Protein AF-A0A1G3ZAH0-F1 (afdb_monomer)

Foldseek 3Di:
DDDDPDPPPPPPVPDDDCQAQVLQQQLQVLLLAQDRDLVSNVVSVVSPHDQQWKWKWFPDPPPDTRTDTDDPVCPVPCVPPDPVPPGIAMDGSLLSNLVRHVPVVSNVVSVVVVHDLVVSQCRDPPNGSLLVCLVVVVVVSNVSSLVVPNQDDLVSLVSNVVSQCVQDPPPPPDDDCPGPVVVVCVSNCVPDPPVVNVVSVVVVVVVVVVVD

Mean predicted aligned error: 12.45 Å

Radius of gyration: 23.83 Å; Cα contacts (8 Å, |Δi|>4): 227; chains: 1; bounding box: 94×45×56 Å

Structure (mmCIF, N/CA/C/O backbone):
data_AF-A0A1G3ZAH0-F1
#
_entry.id   AF-A0A1G3ZAH0-F1
#
loop_
_atom_site.group_PDB
_atom_site.id
_atom_site.type_symbol
_atom_site.label_atom_id
_atom_site.label_alt_id
_atom_site.label_comp_id
_atom_site.label_asym_id
_atom_site.label_entity_id
_atom_site.label_seq_id
_atom_site.pdbx_PDB_ins_code
_atom_site.Cartn_x
_atom_site.Cartn_y
_atom_site.Cartn_z
_atom_site.occupancy
_atom_site.B_iso_or_equiv
_atom_site.auth_seq_id
_atom_site.auth_comp_id
_atom_site.auth_asym_id
_atom_site.auth_atom_id
_atom_site.pdbx_PDB_model_num
ATOM 1 N N . MET A 1 1 ? -65.699 1.452 29.740 1.00 37.72 1 MET A N 1
ATOM 2 C CA . MET A 1 1 ? -65.142 1.192 28.394 1.00 37.72 1 MET A CA 1
ATOM 3 C C . MET A 1 1 ? -63.753 1.797 28.320 1.00 37.72 1 MET A C 1
ATOM 5 O O . MET A 1 1 ? -63.561 2.920 28.763 1.00 37.72 1 MET A O 1
ATOM 9 N N . LYS A 1 2 ? -62.794 0.990 27.868 1.00 36.88 2 LYS A N 1
ATOM 10 C CA . LYS A 1 2 ? -61.350 1.237 27.863 1.00 36.88 2 LYS A CA 1
ATOM 11 C C . LYS A 1 2 ? -60.978 2.310 26.833 1.00 36.88 2 LYS A C 1
ATOM 13 O O . LYS A 1 2 ? -61.331 2.154 25.671 1.00 36.88 2 LYS A O 1
ATOM 18 N N . LYS A 1 3 ? -60.182 3.304 27.227 1.00 32.38 3 LYS A N 1
ATOM 19 C CA . LYS A 1 3 ? -59.173 3.924 26.355 1.00 32.38 3 LYS A CA 1
ATOM 20 C C . LYS A 1 3 ? -57.902 4.107 27.177 1.00 32.38 3 LYS A C 1
ATOM 22 O O . LYS A 1 3 ? -57.690 5.124 27.821 1.00 32.38 3 LYS A O 1
ATOM 27 N N . LEU A 1 4 ? -57.124 3.031 27.210 1.00 30.47 4 LEU A N 1
ATOM 28 C CA . LEU A 1 4 ? -55.746 3.014 27.670 1.00 30.47 4 LEU A CA 1
ATOM 29 C C . LEU A 1 4 ? -54.932 3.706 26.567 1.00 30.47 4 LEU A C 1
ATOM 31 O O . LEU A 1 4 ? -54.778 3.147 25.483 1.00 30.47 4 LEU A O 1
ATOM 35 N N . ILE A 1 5 ? -54.499 4.944 26.796 1.00 43.06 5 ILE A N 1
ATOM 36 C CA . ILE A 1 5 ? -53.505 5.594 25.939 1.00 43.06 5 ILE A CA 1
ATOM 37 C C . ILE A 1 5 ? -52.167 4.970 26.332 1.00 43.06 5 ILE A C 1
ATOM 39 O O . ILE A 1 5 ? -51.604 5.292 27.375 1.00 43.06 5 ILE A O 1
ATOM 43 N N . LEU A 1 6 ? -51.711 4.001 25.536 1.00 34.66 6 LEU A N 1
ATOM 44 C CA . LEU A 1 6 ? -50.349 3.489 25.612 1.00 34.66 6 LEU A CA 1
ATOM 45 C C . LEU A 1 6 ? -49.408 4.616 25.170 1.00 34.66 6 LEU A C 1
ATOM 47 O O . LEU A 1 6 ? -49.311 4.928 23.985 1.00 34.66 6 LEU A O 1
ATOM 51 N N . LEU A 1 7 ? -48.713 5.215 26.134 1.00 34.34 7 LEU A N 1
ATOM 52 C CA . LEU A 1 7 ? -47.441 5.889 25.904 1.00 34.34 7 LEU A CA 1
ATOM 53 C C . LEU A 1 7 ? -46.436 4.808 25.488 1.00 34.34 7 LEU A C 1
ATOM 55 O O . LEU A 1 7 ? -45.756 4.209 26.318 1.00 34.34 7 LEU A O 1
ATOM 59 N N . LEU A 1 8 ? -46.377 4.524 24.187 1.00 34.56 8 LEU A N 1
ATOM 60 C CA . LEU A 1 8 ? -45.174 3.978 23.579 1.00 34.56 8 LEU A CA 1
ATOM 61 C C . LEU A 1 8 ? -44.118 5.074 23.691 1.00 34.56 8 LEU A C 1
ATOM 63 O O . LEU A 1 8 ? -44.000 5.940 22.827 1.00 34.56 8 LEU A O 1
ATOM 67 N N . VAL A 1 9 ? -43.370 5.049 24.793 1.00 41.44 9 VAL A N 1
ATOM 68 C CA . VAL A 1 9 ? -42.032 5.625 24.833 1.00 41.44 9 VAL A CA 1
ATOM 69 C C . VAL A 1 9 ? -41.223 4.765 23.872 1.00 41.44 9 VAL A C 1
ATOM 71 O O . VAL A 1 9 ? -40.622 3.762 24.247 1.00 41.44 9 VAL A O 1
ATOM 74 N N . GLY A 1 10 ? -41.315 5.096 22.585 1.00 34.31 10 GLY A N 1
ATOM 75 C CA . GLY A 1 10 ? -40.309 4.686 21.635 1.00 34.31 10 GLY A CA 1
ATOM 76 C C . GLY A 1 10 ? -39.006 5.216 22.199 1.00 34.31 10 GLY A C 1
ATOM 77 O O . GLY A 1 10 ? -38.806 6.429 22.248 1.00 34.31 10 GLY A O 1
ATOM 78 N N . PHE A 1 11 ? -38.161 4.307 22.678 1.00 37.06 11 PHE A N 1
ATOM 79 C CA . PHE A 1 11 ? -36.726 4.520 22.745 1.00 37.06 11 PHE A CA 1
ATOM 80 C C . PHE A 1 11 ? -36.297 4.800 21.302 1.00 37.06 11 PHE A C 1
ATOM 82 O O . PHE A 1 11 ? -35.899 3.916 20.551 1.00 37.06 11 PHE A O 1
ATOM 89 N N . CYS A 1 12 ? -36.515 6.041 20.876 1.00 35.41 12 CYS A N 1
ATOM 90 C CA . CYS A 1 12 ? -35.886 6.619 19.720 1.00 35.41 12 CYS A CA 1
ATOM 91 C C . CYS A 1 12 ? -34.428 6.681 20.147 1.00 35.41 12 CYS A C 1
ATOM 93 O O . CYS A 1 12 ? -34.045 7.562 20.911 1.00 35.41 12 CYS A O 1
ATOM 95 N N . SER A 1 13 ? -33.671 5.648 19.785 1.00 41.66 13 SER A N 1
ATOM 96 C CA . SER A 1 13 ? -32.227 5.597 19.911 1.00 41.66 13 SER A CA 1
ATOM 97 C C . SER A 1 13 ? -31.677 6.842 19.229 1.00 41.66 13 SER A C 1
ATOM 99 O O . SER A 1 13 ? -31.517 6.893 18.011 1.00 41.66 13 SER A O 1
ATOM 101 N N . THR A 1 14 ? -31.456 7.885 20.020 1.00 42.03 14 THR A N 1
ATOM 102 C CA . THR A 1 14 ? -30.729 9.091 19.649 1.00 42.03 14 THR A CA 1
ATOM 103 C C . THR A 1 14 ? -29.255 8.728 19.525 1.00 42.03 14 THR A C 1
ATOM 105 O O . THR A 1 14 ? -28.443 9.135 20.339 1.00 42.03 14 THR A O 1
ATOM 108 N N . PHE A 1 15 ? -28.925 7.892 18.551 1.00 57.47 15 PHE A N 1
ATOM 109 C CA . PHE A 1 15 ? -27.566 7.601 18.117 1.00 57.47 15 PHE A CA 1
ATOM 110 C C . PHE A 1 15 ? -27.671 7.230 16.641 1.00 57.47 15 PHE A C 1
ATOM 112 O O . PHE A 1 15 ? -28.096 6.115 16.346 1.00 57.47 15 PHE A O 1
ATOM 119 N N . PRO A 1 16 ? -27.468 8.193 15.718 1.00 45.91 16 PRO A N 1
ATOM 120 C CA . PRO A 1 16 ? -26.614 7.862 14.573 1.00 45.91 16 PRO A CA 1
ATOM 121 C C . PRO A 1 16 ? -25.965 9.092 13.898 1.00 45.91 16 PRO A C 1
ATOM 123 O O . PRO A 1 16 ? -26.103 9.259 12.692 1.00 45.91 16 PRO A O 1
ATOM 126 N N . LEU A 1 17 ? -25.296 9.990 14.632 1.00 42.31 17 LEU A N 1
ATOM 127 C CA . LEU A 1 17 ? -24.478 11.026 13.962 1.00 42.31 17 LEU A CA 1
ATOM 128 C C . LEU A 1 17 ? -23.053 11.182 14.503 1.00 42.31 17 LEU A C 1
ATOM 130 O O . LEU A 1 17 ? -22.217 11.739 13.810 1.00 42.31 17 LEU A O 1
ATOM 134 N N . TRP A 1 18 ? -22.776 10.683 15.710 1.00 48.75 18 TRP A N 1
ATOM 135 C CA . TRP A 1 18 ? -21.432 10.692 16.309 1.00 48.75 18 TRP A CA 1
ATOM 136 C C . TRP A 1 18 ? -20.745 9.318 16.273 1.00 48.75 18 TRP A C 1
ATOM 138 O O . TRP A 1 18 ? -19.545 9.232 16.508 1.00 48.75 18 TRP A O 1
ATOM 148 N N . ALA A 1 19 ? -21.495 8.254 15.966 1.00 51.28 19 ALA A N 1
ATOM 149 C CA . ALA A 1 19 ? -20.954 6.905 15.822 1.00 51.28 19 ALA A CA 1
ATOM 150 C C . ALA A 1 19 ? -20.059 6.860 14.575 1.00 51.28 19 ALA A C 1
ATOM 152 O O . ALA A 1 19 ? -20.544 7.127 13.474 1.00 51.28 19 ALA A O 1
ATOM 153 N N . GLY A 1 20 ? -18.770 6.583 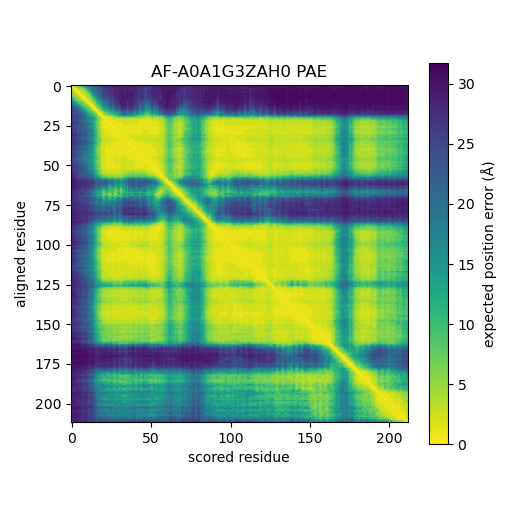14.757 1.00 69.94 20 GLY A N 1
ATOM 154 C CA . GLY A 1 20 ? -17.771 6.513 13.696 1.00 69.94 20 GLY A CA 1
ATOM 155 C C . GLY A 1 20 ? -16.627 7.515 13.843 1.00 69.94 20 GLY A C 1
ATOM 156 O O . GLY A 1 20 ? -15.546 7.244 13.340 1.00 69.94 20 GLY A O 1
ATOM 157 N N . ILE A 1 21 ? -16.799 8.659 14.522 1.00 81.06 21 ILE A N 1
ATOM 158 C CA . ILE A 1 21 ? -15.705 9.648 14.645 1.00 81.06 21 ILE A CA 1
ATOM 159 C C . ILE A 1 21 ? -14.626 9.140 15.604 1.00 81.06 21 ILE A C 1
ATOM 161 O O . ILE A 1 21 ? -13.444 9.157 15.258 1.00 81.06 21 ILE A O 1
ATOM 165 N N . GLU A 1 22 ? -15.034 8.655 16.779 1.00 86.25 22 GLU A N 1
ATOM 166 C CA . GLU A 1 22 ? -14.115 8.069 17.760 1.00 86.25 22 GLU A CA 1
ATOM 167 C C . GLU A 1 22 ? -13.430 6.824 17.179 1.00 86.25 22 GLU A C 1
ATOM 169 O O . GLU A 1 22 ? -12.220 6.649 17.325 1.00 86.25 22 GLU A O 1
ATOM 174 N N . GLU A 1 23 ? -14.177 5.995 16.444 1.00 91.94 23 GLU A N 1
ATOM 175 C CA . GLU A 1 23 ? -13.639 4.819 15.766 1.00 91.94 23 GLU A CA 1
ATOM 176 C C . GLU A 1 23 ? -12.662 5.181 14.633 1.00 91.94 23 GLU A C 1
ATOM 178 O O . GLU A 1 23 ? -11.640 4.513 14.482 1.00 91.94 23 GLU A O 1
ATOM 183 N N . ASN A 1 24 ? -12.920 6.249 13.871 1.00 91.88 24 ASN A N 1
ATOM 184 C CA . ASN A 1 24 ? -12.010 6.752 12.835 1.00 91.88 24 ASN A CA 1
ATOM 185 C C . ASN A 1 24 ? -10.698 7.259 13.431 1.00 91.88 24 ASN A C 1
ATOM 187 O O . ASN A 1 24 ? -9.624 6.960 12.909 1.00 91.88 24 ASN A O 1
ATOM 191 N N . GLU A 1 25 ? -10.773 8.021 14.524 1.00 89.81 25 GLU A N 1
ATOM 192 C CA . GLU A 1 25 ? -9.576 8.493 15.214 1.00 89.81 25 GLU A CA 1
ATOM 193 C C . GLU A 1 25 ? -8.773 7.309 15.750 1.00 89.81 25 GLU A C 1
ATOM 195 O O . GLU A 1 25 ? -7.576 7.211 15.484 1.00 89.81 25 GLU A O 1
ATOM 200 N N . ALA A 1 26 ? -9.432 6.361 16.420 1.00 92.88 26 ALA A N 1
ATOM 201 C CA . ALA A 1 26 ? -8.788 5.151 16.913 1.00 92.88 26 ALA A CA 1
ATOM 202 C C . ALA A 1 26 ? -8.149 4.329 15.781 1.00 92.88 26 ALA A C 1
ATOM 204 O O . ALA A 1 26 ? -7.035 3.833 15.951 1.00 92.88 26 ALA A O 1
ATOM 205 N N . LEU A 1 27 ? -8.802 4.233 14.617 1.00 95.38 27 LEU A N 1
ATOM 206 C CA . LEU A 1 27 ? -8.264 3.533 13.451 1.00 95.38 27 LEU A CA 1
ATOM 207 C C . LEU A 1 27 ? -6.992 4.213 12.935 1.00 95.38 27 LEU A C 1
ATOM 209 O O . LEU A 1 27 ? -5.985 3.541 12.719 1.00 95.38 27 LEU A O 1
ATOM 213 N N . LEU A 1 28 ? -7.001 5.541 12.779 1.00 93.88 28 LEU A N 1
ATOM 214 C CA . LEU A 1 28 ? -5.809 6.291 12.371 1.00 93.88 28 LEU A CA 1
ATOM 215 C C . LEU A 1 28 ? -4.667 6.143 13.386 1.00 93.88 28 LEU A C 1
ATOM 217 O O . LEU A 1 28 ? -3.519 5.974 12.983 1.00 93.88 28 LEU A O 1
ATOM 221 N N . GLN A 1 29 ? -4.963 6.187 14.688 1.00 91.50 29 GLN A N 1
ATOM 222 C CA . GLN A 1 29 ? -3.957 6.018 15.742 1.00 91.50 29 GLN A CA 1
ATOM 223 C C . GLN A 1 29 ?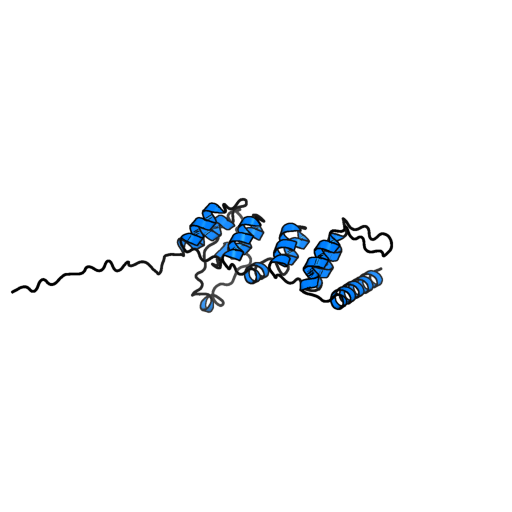 -3.366 4.604 15.755 1.00 91.50 29 GLN A C 1
ATOM 225 O O . GLN A 1 29 ? -2.164 4.450 15.960 1.00 91.50 29 GLN A O 1
ATOM 230 N N . GLU A 1 30 ? -4.184 3.573 15.531 1.00 95.12 30 GLU A N 1
ATOM 231 C CA . GLU A 1 30 ? -3.705 2.193 15.435 1.00 95.12 30 GLU A CA 1
ATOM 232 C C . GLU A 1 30 ? -2.797 2.013 14.214 1.00 95.12 30 GLU A C 1
ATOM 234 O O . GLU A 1 30 ? -1.692 1.494 14.355 1.00 95.12 30 GLU A O 1
ATOM 239 N N . CYS A 1 31 ? -3.204 2.521 13.045 1.00 95.00 31 CYS A N 1
ATOM 240 C CA . CYS A 1 31 ? -2.422 2.448 11.806 1.00 95.00 31 CYS A CA 1
ATOM 241 C C . CYS A 1 31 ? -1.116 3.262 11.830 1.00 95.00 31 CYS A C 1
ATOM 243 O O . CYS A 1 31 ? -0.238 3.008 11.012 1.00 95.00 31 CYS A O 1
ATOM 245 N N . LEU A 1 32 ? -0.974 4.233 12.740 1.00 91.56 32 LEU A N 1
ATOM 246 C CA . LEU A 1 32 ? 0.251 5.025 12.923 1.00 91.56 32 LEU A CA 1
ATOM 247 C C . LEU A 1 32 ? 1.352 4.261 13.683 1.00 91.56 32 LEU A C 1
ATOM 249 O O . LEU A 1 32 ? 2.501 4.700 13.746 1.00 91.56 32 LEU A O 1
ATOM 253 N N . LYS A 1 33 ? 1.014 3.144 14.330 1.00 91.31 33 LYS A N 1
ATOM 254 C CA . LYS A 1 33 ? 1.988 2.359 15.094 1.00 91.31 33 LYS A CA 1
ATOM 255 C C . LYS A 1 33 ? 2.956 1.645 14.152 1.00 91.31 33 LYS A C 1
ATOM 257 O O . LYS A 1 33 ? 2.585 1.242 13.059 1.00 91.31 33 LYS A O 1
ATOM 262 N N . GLN A 1 34 ? 4.181 1.408 14.626 1.00 91.19 34 GLN A N 1
ATOM 263 C CA . GLN A 1 34 ? 5.150 0.556 13.918 1.00 91.19 34 GLN A CA 1
ATOM 264 C C . GLN A 1 34 ? 4.683 -0.905 13.828 1.00 91.19 34 GLN A C 1
ATOM 266 O O . GLN A 1 34 ? 5.014 -1.605 12.880 1.00 91.19 34 GLN A O 1
ATOM 271 N N . GLU A 1 35 ? 3.891 -1.353 14.804 1.00 93.38 35 GLU A N 1
ATOM 272 C CA . GLU A 1 35 ? 3.294 -2.689 14.855 1.00 93.38 35 GLU A CA 1
ATOM 273 C C . GLU A 1 35 ? 1.779 -2.550 15.094 1.00 93.38 35 GLU A C 1
ATOM 275 O O . GLU A 1 35 ? 1.322 -2.640 16.238 1.00 93.38 35 GLU A O 1
ATOM 280 N N . PRO A 1 36 ? 0.987 -2.244 14.050 1.00 95.81 36 PRO A N 1
ATOM 281 C CA . PRO A 1 36 ? -0.462 -2.131 14.175 1.00 95.81 36 PRO A CA 1
ATOM 282 C C . PRO A 1 36 ? -1.089 -3.504 14.448 1.00 95.81 36 PRO A C 1
ATOM 284 O O . PRO A 1 36 ? -0.733 -4.499 13.812 1.00 95.81 36 PRO A O 1
ATOM 287 N N . SER A 1 37 ? -2.057 -3.569 15.364 1.00 98.06 37 SER A N 1
ATOM 288 C CA . SER A 1 37 ? -2.813 -4.797 15.627 1.00 98.06 37 SER A CA 1
ATOM 289 C C . SER A 1 37 ? -3.959 -4.956 14.634 1.00 98.06 37 SER A C 1
ATOM 291 O O . SER A 1 37 ? -4.912 -4.173 14.615 1.00 98.06 37 SER A O 1
ATOM 293 N N . LEU A 1 38 ? -3.906 -6.032 13.847 1.00 98.25 38 LEU A N 1
ATOM 294 C CA . LEU A 1 38 ? -4.975 -6.391 12.921 1.00 98.25 38 LEU A CA 1
ATOM 295 C C . LEU A 1 38 ? -6.300 -6.670 13.648 1.00 98.25 38 LEU A C 1
ATOM 297 O O . LEU A 1 38 ? -7.363 -6.347 13.123 1.00 98.25 38 LEU A O 1
ATOM 301 N N . GLU A 1 39 ? -6.260 -7.260 14.844 1.00 98.25 39 GLU A N 1
ATOM 302 C CA . GLU A 1 39 ? -7.446 -7.527 15.662 1.00 98.25 39 GLU A CA 1
ATOM 303 C C . GLU A 1 39 ? -8.148 -6.234 16.083 1.00 98.25 39 GLU A C 1
ATOM 305 O O . GLU A 1 39 ? -9.363 -6.128 15.924 1.00 98.25 39 GLU A O 1
ATOM 310 N N . ILE A 1 40 ? -7.390 -5.239 16.560 1.00 98.12 40 ILE A N 1
ATOM 311 C CA . ILE A 1 40 ? -7.944 -3.933 16.943 1.00 98.12 40 ILE A CA 1
ATOM 312 C C . ILE A 1 40 ? -8.538 -3.237 15.716 1.00 98.12 40 ILE A C 1
ATOM 314 O O . ILE A 1 40 ? -9.657 -2.735 15.773 1.00 98.12 40 ILE A O 1
ATOM 318 N N . ILE A 1 41 ? -7.830 -3.250 14.584 1.00 98.31 41 ILE A N 1
ATOM 319 C CA . ILE A 1 41 ? -8.319 -2.655 13.333 1.00 98.31 41 ILE A CA 1
ATOM 320 C C . ILE A 1 41 ? -9.629 -3.312 12.883 1.00 98.31 41 ILE A C 1
ATOM 322 O O . ILE A 1 41 ? -10.574 -2.606 12.535 1.00 98.31 41 ILE A O 1
ATOM 326 N N . LYS A 1 42 ? -9.718 -4.648 12.931 1.00 98.31 42 LYS A N 1
ATOM 327 C CA . LYS A 1 42 ? -10.951 -5.385 12.618 1.00 98.31 42 LYS A CA 1
ATOM 328 C C . LYS A 1 42 ? -12.103 -4.961 13.523 1.00 98.31 42 LYS A C 1
ATOM 330 O O . LYS A 1 42 ? -13.174 -4.644 13.018 1.00 98.31 42 LYS A O 1
ATOM 335 N N . GLU A 1 43 ? -11.872 -4.901 14.832 1.00 97.88 43 GLU A N 1
ATOM 336 C CA . GLU A 1 43 ? -12.889 -4.484 15.802 1.00 97.88 43 GLU A CA 1
ATOM 337 C C . GLU A 1 43 ? -13.384 -3.052 15.535 1.00 97.88 43 GLU A C 1
ATOM 339 O O . GLU A 1 43 ? -14.585 -2.786 15.592 1.00 97.88 43 GLU A O 1
ATOM 344 N N . LEU A 1 44 ? -12.477 -2.124 15.217 1.00 97.06 44 LEU A N 1
ATOM 345 C CA . LEU A 1 44 ? -12.821 -0.734 14.909 1.00 97.06 44 LEU A CA 1
ATOM 346 C C . LEU A 1 44 ? -13.655 -0.621 13.628 1.00 97.06 44 LEU A C 1
ATOM 348 O O . LEU A 1 44 ? -14.666 0.081 13.614 1.00 97.06 44 LEU A O 1
ATOM 352 N N . VAL A 1 45 ? -13.282 -1.347 12.571 1.00 96.44 45 VAL A N 1
ATOM 353 C CA . VAL A 1 45 ? -14.058 -1.392 11.321 1.00 96.44 45 VAL A CA 1
ATOM 354 C C . VAL A 1 45 ? -15.435 -2.024 11.549 1.00 96.44 45 VAL A C 1
ATOM 356 O O . VAL A 1 45 ? -16.436 -1.493 11.074 1.00 96.44 45 VAL A O 1
ATOM 359 N N . GLU A 1 46 ? -15.527 -3.096 12.340 1.00 95.50 46 GLU A N 1
ATOM 360 C CA . GLU A 1 46 ? -16.805 -3.717 12.724 1.00 95.50 46 GLU A CA 1
ATOM 361 C C . GLU A 1 46 ? -17.709 -2.770 13.532 1.00 95.50 46 GLU A C 1
ATOM 363 O O . GLU A 1 46 ? -18.934 -2.818 13.395 1.00 95.50 46 GLU A O 1
ATOM 368 N N . LYS A 1 47 ? -17.120 -1.878 14.337 1.00 94.69 47 LYS A N 1
ATOM 369 C CA . LYS A 1 47 ? -17.828 -0.818 15.074 1.00 94.69 47 LYS A CA 1
ATOM 370 C C . LYS A 1 47 ? -18.238 0.377 14.208 1.00 94.69 47 LYS A C 1
ATOM 372 O O . LYS A 1 47 ? -18.998 1.221 14.679 1.00 94.69 47 LYS A O 1
ATOM 377 N N . GLY A 1 48 ? -17.804 0.425 12.950 1.00 92.69 48 GLY A N 1
ATOM 378 C CA . GLY A 1 48 ? -18.202 1.449 11.987 1.00 92.69 48 GLY A CA 1
ATOM 379 C C . GLY A 1 48 ? -17.123 2.473 11.644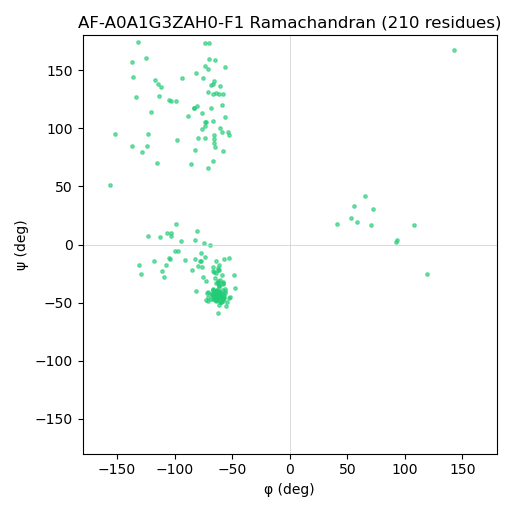 1.00 92.69 48 GLY A C 1
ATOM 380 O O . GLY A 1 48 ? -17.471 3.512 11.085 1.00 92.69 48 GLY A O 1
ATOM 381 N N . ALA A 1 49 ? -15.844 2.206 11.942 1.00 93.38 49 ALA A N 1
ATOM 382 C CA . ALA A 1 49 ? -14.755 3.017 11.399 1.00 93.38 49 ALA A CA 1
ATOM 383 C C . ALA A 1 49 ? -14.795 3.009 9.860 1.00 93.38 49 ALA A C 1
ATOM 385 O O . ALA A 1 49 ? -14.819 1.954 9.220 1.00 93.38 49 ALA A O 1
ATOM 386 N N . ASP A 1 50 ? -14.755 4.193 9.261 1.00 94.25 50 ASP A N 1
ATOM 387 C CA . ASP A 1 50 ? -14.563 4.392 7.833 1.00 94.25 50 ASP A CA 1
ATOM 388 C C . ASP A 1 50 ? -13.086 4.175 7.479 1.00 94.25 50 ASP A C 1
ATOM 390 O O . ASP A 1 50 ? -12.211 4.963 7.838 1.00 94.25 50 ASP A O 1
ATOM 394 N N . VAL A 1 51 ? -12.797 3.123 6.713 1.00 95.81 51 VAL A N 1
ATOM 395 C CA . VAL A 1 51 ? -11.436 2.818 6.236 1.00 95.81 51 VAL A CA 1
ATOM 396 C C . VAL A 1 51 ? -10.864 3.880 5.290 1.00 95.81 51 VAL A C 1
ATOM 398 O O . VAL A 1 51 ? -9.660 3.891 5.036 1.00 95.81 51 VAL A O 1
ATOM 401 N N . ASN A 1 52 ? -11.708 4.781 4.779 1.00 94.56 52 ASN A N 1
ATOM 402 C CA . ASN A 1 52 ? -11.333 5.922 3.947 1.00 94.56 52 ASN A CA 1
ATOM 403 C C . ASN A 1 52 ? -11.345 7.255 4.704 1.00 94.56 52 ASN A C 1
ATOM 405 O O . ASN A 1 52 ? -11.203 8.313 4.069 1.00 94.56 52 ASN A O 1
ATOM 409 N N . CYS A 1 53 ? -11.486 7.218 6.034 1.00 91.50 53 CYS A N 1
ATOM 410 C CA . CYS A 1 53 ? -11.411 8.418 6.850 1.00 91.50 53 CYS A CA 1
ATOM 411 C C . CYS A 1 53 ? -10.081 9.152 6.627 1.00 91.50 53 CYS A C 1
ATOM 413 O O . CYS A 1 53 ? -9.062 8.577 6.233 1.00 91.50 53 CYS A O 1
ATOM 415 N N . THR A 1 54 ? -10.111 10.462 6.839 1.00 89.31 54 THR A N 1
ATOM 416 C CA . THR A 1 54 ? -8.955 11.336 6.644 1.00 89.31 54 THR A CA 1
ATOM 417 C C . THR A 1 54 ? -8.538 11.972 7.947 1.00 89.31 54 THR A C 1
ATOM 419 O O . THR A 1 54 ? -9.389 12.408 8.721 1.00 89.31 54 THR A O 1
ATOM 422 N N . GLY A 1 55 ? -7.233 12.105 8.150 1.00 86.31 55 GLY A N 1
ATOM 423 C CA . GLY A 1 55 ? -6.678 12.933 9.213 1.00 86.31 55 GLY A CA 1
ATOM 424 C C . GLY A 1 55 ? -5.578 13.858 8.714 1.00 86.31 55 GLY A C 1
ATOM 425 O O . GLY A 1 55 ? -5.152 13.763 7.566 1.00 86.31 55 GLY A O 1
ATOM 426 N N . ILE A 1 56 ? -5.106 14.736 9.594 1.00 83.69 56 ILE A N 1
ATOM 427 C CA . ILE A 1 56 ? -3.857 15.487 9.436 1.00 83.69 56 ILE A CA 1
ATOM 428 C C . ILE A 1 56 ? -2.888 15.027 10.511 1.00 83.69 56 ILE A C 1
ATOM 430 O O . ILE A 1 56 ? -3.219 15.087 11.694 1.00 83.69 56 ILE A O 1
ATOM 434 N N . ILE A 1 57 ? -1.679 14.639 10.113 1.00 77.56 57 ILE A N 1
ATOM 435 C CA . ILE A 1 57 ? -0.542 14.556 11.032 1.00 77.56 57 ILE A CA 1
ATOM 436 C C . ILE A 1 57 ? 0.261 15.855 10.988 1.00 77.56 57 ILE A C 1
ATOM 438 O O . ILE A 1 57 ? 0.423 16.477 9.935 1.00 77.56 57 ILE A O 1
ATOM 442 N N . TYR A 1 58 ? 0.770 16.249 12.153 1.00 72.00 58 TYR A N 1
ATOM 443 C CA . TYR A 1 58 ? 1.679 17.377 12.314 1.00 72.00 58 TYR A CA 1
ATOM 444 C C . TYR A 1 58 ? 3.090 16.847 12.544 1.00 72.00 58 TYR A C 1
ATOM 446 O O . TYR A 1 58 ? 3.323 16.102 13.498 1.00 72.00 58 TYR A O 1
ATOM 454 N N . PHE A 1 59 ? 4.041 17.277 11.721 1.00 61.72 59 PHE A N 1
ATOM 455 C CA . PHE A 1 59 ? 5.460 17.050 11.972 1.00 61.72 59 PHE A CA 1
ATOM 456 C C . PHE A 1 59 ? 5.957 18.128 12.941 1.00 61.72 59 PHE A C 1
ATOM 458 O O . PHE A 1 59 ? 6.488 19.163 12.544 1.00 61.72 59 PHE A O 1
ATOM 465 N N . LEU A 1 60 ? 5.710 17.934 14.238 1.00 51.41 60 LEU A N 1
ATOM 466 C CA . LEU A 1 60 ? 6.314 18.776 15.270 1.00 51.41 60 LEU A CA 1
ATOM 467 C C . LEU A 1 60 ? 7.791 18.391 15.438 1.00 51.41 60 LEU A C 1
ATOM 469 O O . LEU A 1 60 ? 8.131 17.210 15.407 1.00 51.41 60 LEU A O 1
ATOM 473 N N . GLN A 1 61 ? 8.659 19.380 15.685 1.00 48.19 61 GLN A N 1
ATOM 474 C CA . GLN A 1 61 ? 10.088 19.170 15.984 1.00 48.19 61 GLN A CA 1
ATOM 475 C C . GLN A 1 61 ? 10.340 18.258 17.206 1.00 48.19 61 GLN A C 1
ATOM 477 O O . GLN A 1 61 ? 11.461 17.798 17.401 1.00 48.19 61 GLN A O 1
ATOM 482 N N . GLU A 1 62 ? 9.313 17.967 18.009 1.00 40.97 62 GLU A N 1
ATOM 483 C CA . GLU A 1 62 ? 9.378 17.121 19.202 1.00 40.97 62 GLU A CA 1
ATOM 484 C C . GLU A 1 62 ? 8.537 15.839 19.035 1.00 40.97 62 GLU A C 1
ATOM 486 O O . GLU A 1 62 ? 7.482 15.704 19.650 1.00 40.97 62 GLU A O 1
ATOM 491 N N . ASN A 1 63 ? 8.989 14.911 18.176 1.00 44.75 63 ASN A N 1
ATOM 492 C CA . ASN A 1 63 ? 8.722 13.452 18.156 1.00 44.75 63 ASN A CA 1
ATOM 493 C C . ASN A 1 63 ? 7.298 12.912 18.453 1.00 44.75 63 ASN A C 1
ATOM 495 O O . ASN A 1 63 ? 7.140 11.724 18.731 1.00 44.75 63 ASN A O 1
ATOM 499 N N . SER A 1 64 ? 6.247 13.724 18.379 1.00 48.75 64 SER A N 1
ATOM 500 C CA . SER A 1 64 ? 4.868 13.320 18.649 1.00 48.75 64 SER A CA 1
ATOM 501 C C . SER A 1 64 ? 3.999 13.622 17.434 1.00 48.75 64 SER A C 1
ATOM 503 O O . SER A 1 64 ? 3.508 14.730 17.243 1.00 48.75 64 SER A O 1
ATOM 505 N N . CYS A 1 65 ? 3.821 12.611 16.585 1.00 56.84 65 CYS A N 1
ATOM 506 C CA . CYS A 1 65 ? 2.819 12.646 15.525 1.00 56.84 65 CYS A CA 1
ATOM 507 C C . CYS A 1 65 ? 1.480 12.229 16.141 1.00 56.84 65 CYS A C 1
ATOM 509 O O . CYS A 1 65 ? 1.352 11.110 16.633 1.00 56.84 65 CYS A O 1
ATOM 511 N N . LYS A 1 66 ? 0.486 13.121 16.144 1.00 59.97 66 LYS A N 1
ATOM 512 C CA . LYS A 1 66 ? -0.904 12.770 16.460 1.00 59.97 66 LYS A CA 1
ATOM 513 C C . LYS A 1 66 ? -1.782 13.110 15.260 1.00 59.97 66 LYS A C 1
ATOM 515 O O . LYS A 1 66 ? -1.880 14.296 14.940 1.00 59.97 66 LYS A O 1
ATOM 520 N N . PRO A 1 67 ? -2.393 12.118 14.588 1.00 59.69 67 PRO A N 1
ATOM 521 C CA . PRO A 1 67 ? -3.391 12.393 13.574 1.00 59.69 67 PRO A CA 1
ATOM 522 C C . PRO A 1 67 ? -4.629 13.002 14.231 1.00 59.69 67 PRO A C 1
ATOM 524 O O . PRO A 1 67 ? -5.148 12.457 15.202 1.00 59.69 67 PRO A O 1
ATOM 527 N N . ILE A 1 68 ? -5.092 14.127 13.694 1.00 67.69 68 ILE A N 1
ATOM 528 C CA . ILE A 1 68 ? -6.399 14.712 14.005 1.00 67.69 68 ILE A CA 1
ATOM 529 C C . ILE A 1 68 ? -7.321 14.393 12.830 1.00 67.69 68 ILE A C 1
ATOM 531 O O . ILE A 1 68 ? -6.982 14.723 11.694 1.00 67.69 68 ILE A O 1
ATOM 535 N N . VAL A 1 69 ? -8.463 13.745 13.075 1.00 65.88 69 VAL A N 1
ATOM 536 C CA . VAL A 1 69 ? -9.454 13.431 12.028 1.00 65.88 69 VAL A CA 1
ATOM 537 C C . VAL A 1 69 ? -10.022 14.733 11.449 1.00 65.88 69 VAL A C 1
ATOM 539 O O . VAL A 1 69 ? -10.462 15.601 12.201 1.00 65.88 69 VAL A O 1
ATOM 542 N N . ILE A 1 70 ? -10.048 14.867 10.119 1.00 64.56 70 ILE A N 1
ATOM 543 C CA . ILE A 1 70 ? -10.798 15.934 9.440 1.00 64.56 70 ILE A CA 1
ATOM 544 C C . ILE A 1 70 ? -12.122 15.343 8.964 1.00 64.56 70 ILE A C 1
ATOM 546 O O . ILE A 1 70 ? -12.133 14.384 8.189 1.00 64.56 70 ILE A O 1
ATOM 550 N N . GLU A 1 71 ? -13.241 15.929 9.382 1.00 56.81 71 GLU A N 1
ATOM 551 C CA . GLU A 1 71 ? -14.562 15.536 8.891 1.00 56.81 71 GLU A CA 1
ATOM 552 C C . GLU A 1 71 ? -14.686 15.754 7.371 1.00 56.81 71 GLU A C 1
ATOM 554 O O . GLU A 1 71 ? -14.444 16.847 6.848 1.00 56.81 71 GLU A O 1
ATOM 559 N N . SER A 1 72 ? -15.133 14.718 6.655 1.00 47.97 72 SER A N 1
ATOM 560 C CA . SER A 1 72 ? -15.313 14.736 5.196 1.00 47.97 72 SER A CA 1
ATOM 561 C C . SER A 1 72 ? -16.329 15.783 4.711 1.00 47.97 72 SER A C 1
ATOM 563 O O . SER A 1 72 ? -16.234 16.237 3.571 1.00 47.97 72 SER A O 1
ATOM 565 N N . GLN A 1 73 ? -17.253 16.239 5.568 1.00 41.91 73 GLN A N 1
ATOM 566 C CA . GLN A 1 73 ? -18.259 17.252 5.213 1.00 41.91 73 GLN A CA 1
ATOM 567 C C . GLN A 1 73 ? -17.702 18.677 5.076 1.00 41.91 73 GLN A C 1
ATOM 569 O O . GLN A 1 73 ? -18.383 19.538 4.526 1.00 41.91 73 GLN A O 1
ATOM 574 N N . ASN A 1 74 ? -16.453 18.920 5.486 1.00 42.28 74 ASN A N 1
ATOM 575 C CA . ASN A 1 74 ? -15.805 20.223 5.332 1.00 42.28 74 ASN A CA 1
ATOM 576 C C . ASN A 1 74 ? -14.781 20.282 4.181 1.00 42.28 74 ASN A C 1
ATOM 578 O O . ASN A 1 74 ? -14.121 21.309 3.998 1.00 42.28 74 ASN A O 1
ATOM 582 N N . GLN A 1 75 ? -14.673 19.234 3.351 1.00 44.75 75 GLN A N 1
ATOM 583 C CA . GLN A 1 75 ? -13.750 19.218 2.202 1.00 44.75 75 GLN A CA 1
ATOM 584 C C . GLN A 1 75 ? -14.006 20.345 1.185 1.00 44.75 75 GLN A C 1
ATOM 586 O O . GLN A 1 75 ? -13.073 20.757 0.493 1.00 44.75 75 GLN A O 1
ATOM 591 N N . SER A 1 76 ? -15.235 20.868 1.090 1.00 41.22 76 SER A N 1
ATOM 592 C CA . SER A 1 76 ? -15.565 21.970 0.175 1.00 41.22 76 SER A CA 1
ATOM 593 C C . SER A 1 76 ? -15.266 23.362 0.736 1.00 41.22 76 SER A C 1
ATOM 595 O O . SER A 1 76 ? -15.077 24.279 -0.054 1.00 41.22 76 SER A O 1
ATOM 597 N N . ASN A 1 77 ? -15.187 23.527 2.062 1.00 36.44 77 ASN A N 1
ATOM 598 C CA . ASN A 1 77 ? -15.025 24.841 2.700 1.00 36.44 77 ASN A CA 1
ATOM 599 C C . ASN A 1 77 ? -13.622 25.068 3.289 1.00 36.44 77 ASN A C 1
ATOM 601 O O . ASN A 1 77 ? -13.237 26.210 3.502 1.00 36.44 77 ASN A O 1
ATOM 605 N N . HIS A 1 78 ? -12.822 24.016 3.511 1.00 40.53 78 HIS A N 1
ATOM 606 C CA . HIS A 1 78 ? -11.472 24.160 4.078 1.00 40.53 78 HIS A CA 1
ATOM 607 C C . HIS A 1 78 ? -10.329 24.192 3.066 1.00 40.53 78 HIS A C 1
ATOM 609 O O . HIS A 1 78 ? -9.202 24.484 3.461 1.00 40.53 78 HIS A O 1
ATOM 615 N N . LYS A 1 79 ? -10.589 23.984 1.767 1.00 41.69 79 LYS A N 1
ATOM 616 C CA . LYS A 1 79 ? -9.552 24.204 0.743 1.00 41.69 79 LYS A CA 1
ATOM 617 C C . LYS A 1 79 ? -9.074 25.659 0.676 1.00 41.69 79 LYS A C 1
ATOM 619 O O . LYS A 1 79 ? -7.970 25.889 0.198 1.00 41.69 79 LYS A O 1
ATOM 624 N N . GLU A 1 80 ? -9.872 26.612 1.162 1.00 40.62 80 GLU A N 1
ATOM 625 C CA . GLU A 1 80 ? -9.516 28.038 1.186 1.00 40.62 80 GLU A CA 1
ATOM 626 C C . GLU A 1 80 ? -9.118 28.565 2.581 1.00 40.62 80 GLU A C 1
ATOM 628 O O . GLU A 1 80 ? -8.529 29.639 2.657 1.00 40.62 80 GLU A O 1
ATOM 633 N N . GLU A 1 81 ? -9.341 27.819 3.675 1.00 39.94 81 GLU A N 1
ATOM 634 C CA . GLU A 1 81 ? -9.042 28.289 5.049 1.00 39.94 81 GLU A CA 1
ATOM 635 C C . GLU A 1 81 ? -7.989 27.478 5.818 1.00 39.94 81 GLU A C 1
ATOM 637 O O . GLU A 1 81 ? -7.437 27.976 6.799 1.00 39.94 81 GLU A O 1
ATOM 642 N N . LEU A 1 82 ? -7.621 26.276 5.365 1.00 42.56 82 LEU A N 1
ATOM 643 C CA . LEU A 1 82 ? -6.416 25.611 5.856 1.00 42.56 82 LEU A CA 1
ATOM 644 C C . LEU A 1 82 ? -5.297 25.864 4.853 1.00 42.56 82 LEU A C 1
ATOM 646 O O . LEU A 1 82 ? -5.070 25.093 3.924 1.00 42.56 82 LEU A O 1
ATOM 650 N N . SER A 1 83 ? -4.572 26.964 5.065 1.00 40.47 83 SER A N 1
ATOM 651 C CA . SER A 1 83 ? -3.165 27.017 4.677 1.00 40.47 83 SER A CA 1
ATOM 652 C C . SER A 1 83 ? -2.507 25.801 5.325 1.00 40.47 83 SER A C 1
ATOM 654 O O . SER A 1 83 ? -2.199 25.818 6.516 1.00 40.47 83 SER A O 1
ATOM 656 N N . ILE A 1 84 ? -2.374 24.716 4.558 1.00 47.22 84 ILE A N 1
ATOM 657 C CA . ILE A 1 84 ? -1.518 23.588 4.902 1.00 47.22 84 ILE A CA 1
ATOM 658 C C . ILE A 1 84 ? -0.137 24.222 5.027 1.00 47.22 84 ILE A C 1
ATOM 660 O O . ILE A 1 84 ? 0.501 24.569 4.033 1.00 47.22 84 ILE A O 1
ATOM 664 N N . THR A 1 85 ? 0.256 24.533 6.258 1.00 51.00 85 THR A N 1
ATOM 665 C CA . THR A 1 85 ? 1.605 25.006 6.538 1.00 51.00 85 THR A CA 1
ATOM 666 C C . THR A 1 85 ? 2.559 23.862 6.209 1.00 51.00 85 THR A C 1
ATOM 668 O O . THR A 1 85 ? 2.147 22.703 6.179 1.00 51.00 85 THR A O 1
ATOM 671 N N . GLU A 1 86 ? 3.835 24.156 5.966 1.00 55.72 86 GLU A N 1
ATOM 672 C CA . GLU A 1 86 ? 4.844 23.165 5.539 1.00 55.72 86 GLU A CA 1
ATOM 673 C C . GLU A 1 86 ? 4.953 21.916 6.452 1.00 55.72 86 GLU A C 1
ATOM 675 O O . GLU A 1 86 ? 5.556 20.923 6.061 1.00 55.72 86 GLU A O 1
ATOM 680 N N . ASN A 1 87 ? 4.328 21.927 7.637 1.00 64.62 87 ASN A N 1
ATOM 681 C CA . ASN A 1 87 ? 4.414 20.884 8.661 1.00 64.62 87 ASN A CA 1
ATOM 682 C C . ASN A 1 87 ? 3.150 20.010 8.810 1.00 64.62 87 ASN A C 1
ATOM 684 O O . ASN A 1 87 ? 3.052 19.268 9.789 1.00 64.62 87 ASN A O 1
ATOM 688 N N . GLN A 1 88 ? 2.170 20.105 7.906 1.00 73.81 88 GLN A N 1
ATOM 689 C CA . GLN A 1 88 ? 0.931 19.314 7.948 1.00 73.81 88 GLN A CA 1
ATOM 690 C C . GLN A 1 88 ? 0.833 18.355 6.757 1.00 73.81 88 GLN A C 1
ATOM 692 O O . GLN A 1 88 ? 1.110 18.743 5.624 1.00 73.81 88 GLN A O 1
ATOM 697 N N . LYS A 1 89 ? 0.381 17.119 6.999 1.00 78.50 89 LYS A N 1
ATOM 698 C CA . LYS A 1 89 ? 0.148 16.125 5.942 1.00 78.50 89 LYS A CA 1
ATOM 699 C C . LYS A 1 89 ? -1.196 15.432 6.116 1.00 78.50 89 LYS A C 1
ATOM 701 O O . LYS A 1 89 ? -1.480 14.900 7.187 1.00 78.50 89 LYS A O 1
ATOM 706 N N . GLU A 1 90 ? -2.009 15.445 5.060 1.00 86.62 90 GLU A N 1
ATOM 707 C CA . GLU A 1 90 ? -3.227 14.632 4.985 1.00 86.62 90 GLU A CA 1
ATOM 708 C C . GLU A 1 90 ? -2.853 13.146 4.940 1.00 86.62 90 GLU A C 1
ATOM 710 O O . GLU A 1 90 ? -1.923 12.747 4.238 1.00 86.62 90 GLU A O 1
ATOM 715 N N . VAL A 1 91 ? -3.592 12.325 5.681 1.00 89.38 91 VAL A N 1
ATOM 716 C CA . VAL A 1 91 ? -3.363 10.884 5.790 1.00 89.38 91 VAL A CA 1
ATOM 717 C C . VAL A 1 91 ? -4.669 10.100 5.717 1.00 89.38 91 VAL A C 1
ATOM 719 O O . VAL A 1 91 ? -5.743 10.610 6.034 1.00 89.38 91 VAL A O 1
ATOM 722 N N . THR A 1 92 ? -4.556 8.832 5.329 1.00 94.25 92 THR A N 1
ATOM 723 C CA . THR A 1 92 ? -5.616 7.813 5.412 1.00 94.25 92 THR A CA 1
ATOM 724 C C . THR A 1 92 ? -5.087 6.609 6.192 1.00 94.25 92 THR A C 1
ATOM 726 O O . THR A 1 92 ? -3.864 6.443 6.249 1.00 94.25 92 THR A O 1
ATOM 729 N N . PRO A 1 93 ? -5.951 5.731 6.738 1.00 96.19 93 PRO A N 1
ATOM 730 C CA . PRO A 1 93 ? -5.504 4.515 7.415 1.00 96.19 93 PRO A CA 1
ATOM 731 C C . PRO A 1 93 ? -4.539 3.683 6.563 1.00 96.19 93 PRO A C 1
ATOM 733 O O . PRO A 1 93 ? -3.483 3.286 7.046 1.00 96.19 93 PRO A O 1
ATOM 736 N N . LEU A 1 94 ? -4.856 3.480 5.278 1.00 97.44 94 LEU A N 1
ATOM 737 C CA . LEU A 1 94 ? -4.017 2.697 4.367 1.00 97.44 94 LEU A CA 1
ATOM 738 C C . LEU A 1 94 ? -2.660 3.365 4.095 1.00 97.44 94 LEU A C 1
ATOM 740 O O . LEU A 1 94 ? -1.641 2.682 4.085 1.00 97.44 94 LEU A O 1
ATOM 744 N N . TYR A 1 95 ? -2.629 4.690 3.914 1.00 95.12 95 TYR A N 1
ATOM 745 C CA . TYR A 1 95 ? -1.368 5.425 3.774 1.00 95.12 95 TYR A CA 1
ATOM 746 C C . TYR A 1 95 ? -0.480 5.269 5.022 1.00 95.12 95 TYR A C 1
ATOM 748 O O . TYR A 1 95 ? 0.706 4.985 4.884 1.00 95.12 95 TYR A O 1
ATOM 756 N N . LEU A 1 96 ? -1.053 5.408 6.226 1.00 93.50 96 LEU A N 1
ATOM 757 C CA . LEU A 1 96 ? -0.303 5.305 7.485 1.00 93.50 96 LEU A CA 1
ATOM 758 C C . LEU A 1 96 ? 0.338 3.928 7.672 1.00 93.50 96 LEU A C 1
ATOM 760 O O . LEU A 1 96 ? 1.492 3.847 8.083 1.00 93.50 96 LEU A O 1
ATOM 764 N N . VAL A 1 97 ? -0.380 2.857 7.317 1.00 96.12 97 VAL A N 1
ATOM 765 C CA . VAL A 1 97 ? 0.151 1.488 7.396 1.00 96.12 97 VAL A CA 1
ATOM 766 C C . VAL A 1 97 ? 1.414 1.346 6.560 1.00 96.12 97 VAL A C 1
ATOM 768 O O . VAL A 1 97 ? 2.400 0.802 7.060 1.00 96.12 97 VAL A O 1
ATOM 771 N N . PHE A 1 98 ? 1.407 1.858 5.326 1.00 94.56 98 PHE A N 1
ATOM 772 C CA . PHE A 1 98 ? 2.610 1.881 4.505 1.00 94.56 98 PHE A CA 1
ATOM 773 C C . PHE A 1 98 ? 3.690 2.740 5.172 1.00 94.56 98 PHE A C 1
ATOM 775 O O . PHE A 1 98 ? 4.731 2.211 5.532 1.00 94.56 98 PHE A O 1
ATOM 782 N N . ASP A 1 99 ? 3.429 4.018 5.433 1.00 89.88 99 ASP A N 1
ATOM 783 C CA . ASP A 1 99 ? 4.436 4.981 5.907 1.00 89.88 99 ASP A CA 1
ATOM 784 C C . ASP A 1 99 ? 5.130 4.583 7.233 1.00 89.88 99 ASP A C 1
ATOM 786 O O . ASP A 1 99 ? 6.319 4.843 7.406 1.00 89.88 99 ASP A O 1
ATOM 790 N N . TYR A 1 100 ? 4.429 3.913 8.158 1.00 89.50 100 TYR A N 1
ATOM 791 C CA . TYR A 1 100 ? 4.954 3.642 9.508 1.00 89.50 100 TYR A CA 1
ATOM 792 C C . TYR A 1 100 ? 5.327 2.188 9.803 1.00 89.50 100 TYR A C 1
ATOM 794 O O . TYR A 1 100 ? 6.182 1.956 10.662 1.00 89.50 100 TYR A O 1
ATOM 802 N N . SER A 1 101 ? 4.685 1.213 9.156 1.00 91.25 101 SER A N 1
ATOM 803 C CA . SER A 1 101 ? 4.816 -0.201 9.550 1.00 91.25 101 SER A CA 1
ATOM 804 C C . SER A 1 101 ? 5.156 -1.150 8.412 1.00 91.25 101 SER A C 1
ATOM 806 O O . SER A 1 101 ? 5.691 -2.227 8.663 1.00 91.25 101 SER A O 1
ATOM 808 N N . ASP A 1 102 ? 4.803 -0.797 7.174 1.00 93.38 102 ASP A N 1
ATOM 809 C CA . ASP A 1 102 ? 4.837 -1.721 6.041 1.00 93.38 102 ASP A CA 1
ATOM 810 C C . ASP A 1 102 ? 4.072 -3.038 6.256 1.00 93.38 102 ASP A C 1
ATOM 812 O O . ASP A 1 102 ? 4.324 -4.041 5.583 1.00 93.38 102 ASP A O 1
ATOM 816 N N . ASN A 1 103 ? 3.107 -3.060 7.181 1.00 96.56 103 ASN A N 1
ATOM 817 C CA . ASN A 1 103 ? 2.361 -4.268 7.495 1.00 96.56 103 ASN A CA 1
ATOM 818 C C . ASN A 1 103 ? 1.365 -4.606 6.370 1.00 96.56 103 ASN A C 1
ATOM 820 O O . ASN A 1 103 ? 0.215 -4.159 6.358 1.00 96.56 103 ASN A O 1
ATOM 824 N N . LEU A 1 104 ? 1.815 -5.428 5.417 1.00 97.25 104 LEU A N 1
ATOM 825 C CA . LEU A 1 104 ? 1.026 -5.822 4.248 1.00 97.25 104 LEU A CA 1
ATOM 826 C C . LEU A 1 104 ? -0.224 -6.638 4.605 1.00 97.25 104 LEU A C 1
ATOM 828 O O . LEU A 1 104 ? -1.185 -6.608 3.846 1.00 97.25 104 LEU A O 1
ATOM 832 N N . GLU A 1 105 ? -0.252 -7.329 5.748 1.00 98.12 105 GLU A N 1
ATOM 833 C CA . GLU A 1 105 ? -1.447 -8.056 6.197 1.00 98.12 105 GLU A CA 1
ATOM 834 C C . GLU A 1 105 ? -2.568 -7.082 6.587 1.00 98.12 105 GLU A C 1
ATOM 836 O O . GLU A 1 105 ? -3.729 -7.260 6.210 1.00 98.12 105 GLU A O 1
ATOM 841 N N . VAL A 1 106 ? -2.214 -6.002 7.288 1.00 98.50 106 VAL A N 1
ATOM 842 C CA . VAL A 1 106 ? -3.153 -4.920 7.598 1.00 98.50 106 VAL A CA 1
ATOM 843 C C . VAL A 1 106 ? -3.567 -4.178 6.327 1.00 98.50 106 VAL A C 1
ATOM 845 O O . VAL A 1 106 ? -4.757 -3.914 6.140 1.00 98.50 106 VAL A O 1
ATOM 848 N N . ALA A 1 107 ? -2.623 -3.876 5.431 1.00 98.38 107 ALA A N 1
ATOM 849 C CA . ALA A 1 107 ? -2.928 -3.213 4.162 1.00 98.38 107 ALA A CA 1
ATOM 850 C C . ALA A 1 107 ? -3.919 -4.033 3.313 1.00 98.38 107 ALA A C 1
ATOM 852 O O . ALA A 1 107 ? -4.917 -3.493 2.832 1.00 98.38 107 ALA A O 1
ATOM 853 N N . GLU A 1 108 ? -3.686 -5.343 3.194 1.00 98.56 108 GLU A N 1
ATOM 854 C CA . GLU A 1 108 ? -4.565 -6.300 2.513 1.00 98.56 108 GLU A CA 1
ATOM 855 C C . GLU A 1 108 ? -5.969 -6.291 3.122 1.00 98.56 108 GLU A C 1
ATOM 857 O O . GLU A 1 108 ? -6.971 -6.216 2.407 1.00 98.56 108 GLU A O 1
ATOM 862 N N . TYR A 1 109 ? -6.074 -6.321 4.453 1.00 98.69 109 TYR A N 1
ATOM 863 C CA . TYR A 1 109 ? -7.369 -6.244 5.120 1.00 98.69 109 TYR A CA 1
ATOM 864 C C . TYR A 1 109 ? -8.108 -4.942 4.782 1.00 98.69 109 TYR A C 1
ATOM 866 O O . TYR A 1 109 ? -9.267 -4.997 4.367 1.00 98.69 109 TYR A O 1
ATOM 874 N N . LEU A 1 110 ? -7.452 -3.784 4.899 1.00 98.56 110 LEU A N 1
ATOM 875 C CA . LEU A 1 110 ? -8.067 -2.483 4.611 1.00 98.56 110 LEU A CA 1
ATOM 876 C C . LEU A 1 110 ? -8.541 -2.381 3.153 1.00 98.56 110 LEU A C 1
ATOM 878 O O . LEU A 1 110 ? -9.655 -1.919 2.898 1.00 98.56 110 LEU A O 1
ATOM 882 N N . ILE A 1 111 ? -7.748 -2.860 2.191 1.00 98.50 111 ILE A N 1
ATOM 883 C CA . ILE A 1 111 ? -8.139 -2.885 0.773 1.00 98.50 111 ILE A CA 1
ATOM 884 C C . ILE A 1 111 ? -9.346 -3.806 0.552 1.00 98.50 111 ILE A C 1
ATOM 886 O O . ILE A 1 111 ? -10.288 -3.437 -0.158 1.00 98.50 111 ILE A O 1
ATOM 890 N N . ASN A 1 112 ? -9.389 -4.963 1.218 1.00 98.31 112 ASN A N 1
ATOM 891 C CA . ASN A 1 112 ? -10.552 -5.851 1.185 1.00 98.31 112 ASN A CA 1
ATOM 892 C C . ASN A 1 112 ? -11.816 -5.187 1.766 1.00 98.31 112 ASN A C 1
ATOM 894 O O . ASN A 1 112 ? -12.915 -5.411 1.248 1.00 98.31 112 ASN A O 1
ATOM 898 N N . GLN A 1 113 ? -11.655 -4.290 2.746 1.00 98.12 113 GLN A N 1
ATOM 899 C CA . GLN A 1 113 ? -12.710 -3.411 3.272 1.00 98.12 113 GLN A CA 1
ATOM 900 C C . GLN A 1 113 ? -12.984 -2.164 2.410 1.00 98.12 113 GLN A C 1
ATOM 902 O O . GLN A 1 113 ? -13.737 -1.287 2.821 1.00 98.12 113 GLN A O 1
ATOM 907 N N . LYS A 1 114 ? -12.453 -2.102 1.180 1.00 97.69 114 LYS A N 1
ATOM 908 C CA . LYS A 1 114 ? -12.645 -1.011 0.203 1.00 97.69 114 LYS A CA 1
ATOM 909 C C . LYS A 1 114 ? -11.909 0.292 0.537 1.00 97.69 114 LYS A C 1
ATOM 911 O O . LYS A 1 114 ? -12.366 1.366 0.139 1.00 97.69 114 LYS A O 1
ATOM 916 N N . ALA A 1 115 ? -10.760 0.214 1.206 1.00 97.62 115 ALA A N 1
ATOM 917 C CA . ALA A 1 115 ? -9.845 1.350 1.284 1.00 97.62 115 ALA A CA 1
ATOM 918 C C . ALA A 1 115 ? -9.361 1.774 -0.120 1.00 97.62 115 ALA A C 1
ATOM 920 O O . ALA A 1 115 ? -9.014 0.938 -0.959 1.00 97.62 115 ALA A O 1
ATOM 921 N N . ASP A 1 116 ? -9.337 3.082 -0.378 1.00 96.25 116 ASP A N 1
ATOM 922 C CA . ASP A 1 116 ? -8.930 3.681 -1.648 1.00 96.25 116 ASP A CA 1
ATOM 923 C C . ASP A 1 116 ? -7.401 3.734 -1.751 1.00 96.25 116 ASP A C 1
ATOM 925 O O . ASP A 1 116 ? -6.738 4.700 -1.357 1.00 96.25 116 ASP A O 1
ATOM 929 N N . ILE A 1 117 ? -6.841 2.677 -2.335 1.00 96.06 117 ILE A N 1
ATOM 930 C CA . ILE A 1 117 ? -5.412 2.569 -2.629 1.00 96.06 117 ILE A CA 1
ATOM 931 C C . ILE A 1 117 ? -4.902 3.700 -3.531 1.00 96.06 117 ILE A C 1
ATOM 933 O O . ILE A 1 117 ? -3.775 4.148 -3.351 1.00 96.06 117 ILE A O 1
ATOM 937 N N . MET A 1 118 ? -5.714 4.232 -4.452 1.00 94.75 118 MET A N 1
ATOM 938 C CA . MET A 1 118 ? -5.288 5.339 -5.317 1.00 94.75 118 MET A CA 1
ATOM 939 C C . MET A 1 118 ? -5.194 6.653 -4.543 1.00 94.75 118 MET A C 1
ATOM 941 O O . MET A 1 118 ? -4.381 7.516 -4.877 1.00 94.75 118 MET A O 1
ATOM 945 N N . LYS A 1 119 ? -6.035 6.843 -3.522 1.00 93.06 119 LYS A N 1
ATOM 946 C CA . LYS A 1 119 ? -5.907 7.978 -2.606 1.00 93.06 119 LYS A CA 1
ATOM 947 C C . LYS A 1 119 ? -4.652 7.842 -1.754 1.00 93.06 119 LYS A C 1
ATOM 949 O O . LYS A 1 119 ? -3.897 8.806 -1.690 1.00 93.06 119 LYS A O 1
ATOM 954 N N . ALA A 1 120 ? -4.398 6.666 -1.178 1.00 93.12 120 ALA A N 1
ATOM 955 C CA . ALA A 1 120 ? -3.169 6.408 -0.429 1.00 93.12 120 ALA A CA 1
ATOM 956 C C . ALA A 1 120 ? -1.913 6.628 -1.295 1.00 93.12 120 ALA A C 1
ATOM 958 O O . ALA A 1 120 ? -1.003 7.334 -0.866 1.00 93.12 120 ALA A O 1
ATOM 959 N N . GLU A 1 121 ? -1.916 6.125 -2.537 1.00 92.31 121 GLU A N 1
ATOM 960 C CA . GLU A 1 121 ? -0.838 6.312 -3.518 1.00 92.31 121 GLU A CA 1
ATOM 961 C C . GLU A 1 121 ? -0.496 7.791 -3.702 1.00 92.31 121 GLU A C 1
ATOM 963 O O . GLU A 1 121 ? 0.669 8.157 -3.661 1.00 92.31 121 GLU A O 1
ATOM 968 N N . ARG A 1 122 ? -1.500 8.662 -3.855 1.00 89.31 122 ARG A N 1
ATOM 969 C CA . ARG A 1 122 ? -1.287 10.097 -4.116 1.00 89.31 122 ARG A CA 1
ATOM 970 C C . ARG A 1 122 ? -0.859 10.914 -2.897 1.00 89.31 122 ARG A C 1
ATOM 972 O O . ARG A 1 122 ? -0.379 12.029 -3.082 1.00 89.31 122 ARG A O 1
ATOM 979 N N . LEU A 1 123 ? -1.080 10.415 -1.681 1.00 85.94 123 LEU A N 1
ATOM 980 C CA . LEU A 1 123 ? -0.703 11.116 -0.445 1.00 85.94 123 LEU A CA 1
ATOM 981 C C . LEU A 1 123 ? 0.787 10.964 -0.114 1.00 85.94 123 LEU A C 1
ATOM 983 O O . LEU A 1 123 ? 1.335 11.735 0.679 1.00 85.94 123 LEU A O 1
ATOM 987 N N . ALA A 1 124 ? 1.446 9.972 -0.706 1.00 80.38 124 ALA A N 1
ATOM 988 C CA . ALA A 1 124 ? 2.855 9.717 -0.486 1.00 80.38 124 ALA A CA 1
ATOM 989 C C . ALA A 1 124 ? 3.771 10.773 -1.104 1.00 80.38 124 ALA A C 1
ATOM 991 O O . ALA A 1 124 ? 3.405 11.542 -1.996 1.00 80.38 124 ALA A O 1
ATOM 992 N N . CYS A 1 125 ? 4.992 10.809 -0.580 1.00 69.56 125 CYS A N 1
ATOM 993 C CA . CYS A 1 125 ? 6.032 11.693 -1.082 1.00 69.56 125 CYS A CA 1
ATOM 994 C C . CYS A 1 125 ? 6.560 11.181 -2.440 1.00 69.56 125 CYS A C 1
ATOM 996 O O . CYS A 1 125 ? 6.197 10.107 -2.911 1.00 69.56 125 CYS A O 1
ATOM 998 N N . TYR A 1 126 ? 7.423 11.963 -3.097 1.00 68.25 126 TYR A N 1
ATOM 999 C CA . TYR A 1 126 ? 8.182 11.534 -4.289 1.00 68.25 126 TYR A CA 1
ATOM 1000 C C . TYR A 1 126 ? 7.360 11.068 -5.506 1.00 68.25 126 TYR A C 1
ATOM 1002 O O . TYR A 1 126 ? 7.897 10.415 -6.397 1.00 68.25 126 TYR A O 1
ATOM 1010 N N . GLY A 1 127 ? 6.081 11.437 -5.583 1.00 73.31 127 GLY A N 1
ATOM 1011 C CA . GLY A 1 127 ? 5.214 11.073 -6.705 1.00 73.31 127 GLY A CA 1
ATOM 1012 C C . GLY A 1 127 ? 4.402 9.792 -6.501 1.00 73.31 127 GLY A C 1
ATOM 1013 O O . GLY A 1 127 ? 3.672 9.426 -7.416 1.00 73.31 127 GLY A O 1
ATOM 1014 N N . GLY A 1 128 ? 4.475 9.159 -5.324 1.00 88.88 128 GLY A N 1
ATOM 1015 C CA . GLY A 1 128 ? 3.530 8.128 -4.890 1.00 88.88 128 GLY A CA 1
ATOM 1016 C C . GLY A 1 128 ? 4.159 6.977 -4.099 1.00 88.88 128 GLY A C 1
ATOM 1017 O O . GLY A 1 128 ? 5.386 6.837 -4.075 1.00 88.88 128 GLY A O 1
ATOM 1018 N N . LEU A 1 129 ? 3.333 6.136 -3.455 1.00 91.88 129 LEU A N 1
ATOM 1019 C CA . LEU A 1 129 ? 3.815 5.004 -2.641 1.00 91.88 129 LEU A CA 1
ATOM 1020 C C . LEU A 1 129 ? 4.630 4.025 -3.486 1.00 91.88 129 LEU A C 1
ATOM 1022 O O . LEU A 1 129 ? 5.555 3.394 -2.974 1.00 91.88 129 LEU A O 1
ATOM 1026 N N . LEU A 1 130 ? 4.313 3.906 -4.777 1.00 91.19 130 LEU A N 1
ATOM 1027 C CA . LEU A 1 130 ? 5.033 3.030 -5.685 1.00 91.19 130 LEU A CA 1
ATOM 1028 C C . LEU A 1 130 ? 6.471 3.513 -5.936 1.00 91.19 130 LEU A C 1
ATOM 1030 O O . LEU A 1 130 ? 7.399 2.704 -5.920 1.00 91.19 130 LEU A O 1
ATOM 1034 N N . MET A 1 131 ? 6.678 4.819 -6.137 1.00 88.81 131 MET A N 1
ATOM 1035 C CA . MET A 1 131 ? 8.017 5.397 -6.316 1.00 88.81 131 MET A CA 1
ATOM 1036 C C . MET A 1 131 ? 8.806 5.384 -5.005 1.00 88.81 131 MET A C 1
ATOM 1038 O O . MET A 1 131 ? 9.985 5.032 -4.992 1.00 88.81 131 MET A O 1
ATOM 1042 N N . GLU A 1 132 ? 8.146 5.701 -3.893 1.00 89.00 132 GLU A N 1
ATOM 1043 C CA . GLU A 1 132 ? 8.731 5.632 -2.556 1.00 89.00 132 GLU A CA 1
ATOM 1044 C C . GLU A 1 132 ? 9.241 4.215 -2.243 1.00 89.00 132 GLU A C 1
ATOM 1046 O O . GLU A 1 132 ? 10.397 4.043 -1.847 1.00 89.00 132 GLU A O 1
ATOM 1051 N N . ALA A 1 133 ? 8.439 3.182 -2.533 1.00 89.69 133 ALA A N 1
ATOM 1052 C CA . ALA A 1 133 ? 8.846 1.788 -2.373 1.00 89.69 133 ALA A CA 1
ATOM 1053 C C . ALA A 1 133 ? 10.131 1.461 -3.151 1.00 89.69 133 ALA A C 1
ATOM 1055 O O . ALA A 1 133 ? 10.983 0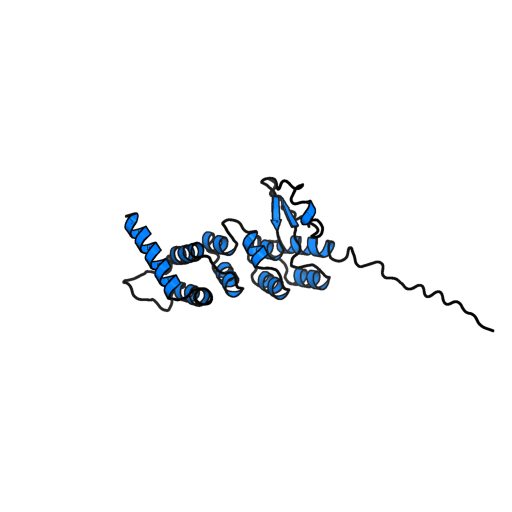.735 -2.648 1.00 89.69 133 ALA A O 1
ATOM 1056 N N . LEU A 1 134 ? 10.306 2.007 -4.360 1.00 86.75 134 LEU A N 1
ATOM 1057 C CA . LEU A 1 134 ? 11.530 1.813 -5.145 1.00 86.75 134 LEU A CA 1
ATOM 1058 C C . LEU A 1 134 ? 12.727 2.553 -4.556 1.00 86.75 134 LEU A C 1
ATOM 1060 O O . LEU A 1 134 ? 13.807 1.974 -4.461 1.00 86.75 134 LEU A O 1
ATOM 1064 N N . MET A 1 135 ? 12.548 3.814 -4.159 1.00 83.69 135 MET A N 1
ATOM 1065 C CA . MET A 1 135 ? 13.623 4.633 -3.587 1.00 83.69 135 MET A CA 1
ATOM 1066 C C . MET A 1 135 ? 14.179 4.029 -2.296 1.00 83.69 135 MET A C 1
ATOM 1068 O O . MET A 1 135 ? 15.384 4.091 -2.054 1.00 83.69 135 MET A O 1
ATOM 1072 N N . HIS A 1 136 ? 13.312 3.404 -1.502 1.00 83.56 136 HIS A N 1
ATOM 1073 C CA . HIS A 1 136 ? 13.682 2.711 -0.271 1.00 83.56 136 HIS A CA 1
ATOM 1074 C C . HIS A 1 136 ? 13.930 1.205 -0.462 1.00 83.56 136 HIS A C 1
ATOM 1076 O O . HIS A 1 136 ? 14.217 0.507 0.507 1.00 83.56 136 HIS A O 1
ATOM 1082 N N . GLN A 1 137 ? 13.850 0.698 -1.698 1.00 84.69 137 GLN A N 1
ATOM 1083 C CA . GLN A 1 137 ? 14.051 -0.714 -2.058 1.00 84.69 137 GLN A CA 1
ATOM 1084 C C . GLN A 1 137 ? 13.131 -1.702 -1.306 1.00 84.69 137 GLN A C 1
ATOM 1086 O O . GLN A 1 137 ? 13.488 -2.856 -1.053 1.00 84.69 137 GLN A O 1
ATOM 1091 N N . ILE A 1 138 ? 11.908 -1.275 -0.987 1.00 86.69 138 ILE A N 1
ATOM 1092 C CA . ILE A 1 138 ? 10.867 -2.057 -0.308 1.00 86.69 138 ILE A CA 1
ATOM 1093 C C . ILE A 1 138 ? 10.084 -2.870 -1.350 1.00 86.69 138 ILE A C 1
ATOM 1095 O O . ILE A 1 138 ? 8.917 -2.613 -1.656 1.00 86.69 138 ILE A O 1
ATOM 1099 N N . TRP A 1 139 ? 10.743 -3.874 -1.933 1.00 84.94 139 TRP A N 1
ATOM 1100 C CA . TRP A 1 139 ? 10.171 -4.701 -3.004 1.00 84.94 139 TRP A CA 1
ATOM 1101 C C . TRP A 1 139 ? 8.837 -5.384 -2.657 1.00 84.94 139 TRP A C 1
ATOM 1103 O O . TRP A 1 139 ? 7.966 -5.408 -3.529 1.00 84.94 139 TRP A O 1
ATOM 1113 N N . PRO A 1 140 ? 8.615 -5.913 -1.434 1.00 89.06 140 PRO A N 1
ATOM 1114 C CA . PRO A 1 140 ? 7.314 -6.467 -1.061 1.00 89.06 140 PRO A CA 1
ATOM 1115 C C . PRO A 1 140 ? 6.176 -5.448 -1.195 1.00 89.06 140 PRO A C 1
ATOM 1117 O O . PRO A 1 140 ? 5.176 -5.763 -1.837 1.00 89.06 140 PRO A O 1
ATOM 1120 N N . ARG A 1 141 ? 6.357 -4.215 -0.692 1.00 91.25 141 ARG A N 1
ATOM 1121 C CA . ARG A 1 141 ? 5.390 -3.116 -0.863 1.00 91.25 141 ARG A CA 1
ATOM 1122 C C . ARG A 1 141 ? 5.194 -2.795 -2.340 1.00 91.25 141 ARG A C 1
ATOM 1124 O O . ARG A 1 141 ? 4.063 -2.735 -2.808 1.00 91.25 141 ARG A O 1
ATOM 1131 N N . PHE A 1 142 ? 6.284 -2.623 -3.086 1.00 90.62 142 PHE A N 1
ATOM 1132 C CA . PHE A 1 142 ? 6.216 -2.286 -4.508 1.00 90.62 142 PHE A CA 1
ATOM 1133 C C . PHE A 1 142 ? 5.354 -3.290 -5.287 1.00 90.62 142 PHE A C 1
ATOM 1135 O O . PHE A 1 142 ? 4.434 -2.916 -6.010 1.00 90.62 142 PHE A O 1
ATOM 1142 N N . TYR A 1 143 ? 5.615 -4.581 -5.098 1.00 88.56 143 TYR A N 1
ATOM 1143 C CA . TYR A 1 143 ? 4.852 -5.636 -5.748 1.00 88.56 143 TYR A CA 1
ATOM 1144 C C . TYR A 1 143 ? 3.407 -5.719 -5.272 1.00 88.56 143 TYR A C 1
ATOM 1146 O O . TYR A 1 143 ? 2.518 -5.917 -6.094 1.00 88.56 143 TYR A O 1
ATOM 1154 N N . PHE A 1 144 ? 3.174 -5.524 -3.977 1.00 93.38 144 PHE A N 1
ATOM 1155 C CA . PHE A 1 144 ? 1.836 -5.473 -3.406 1.00 93.38 144 PHE A CA 1
ATOM 1156 C C . PHE A 1 144 ? 0.978 -4.384 -4.063 1.00 93.38 144 PHE A C 1
ATOM 1158 O O . PHE A 1 144 ? -0.164 -4.641 -4.438 1.00 93.38 144 PHE A O 1
ATOM 1165 N N . LEU A 1 145 ? 1.536 -3.187 -4.263 1.00 93.81 145 LEU A N 1
ATOM 1166 C CA . LEU A 1 145 ? 0.854 -2.076 -4.933 1.00 93.81 145 LEU A CA 1
ATOM 1167 C C . LEU A 1 145 ? 0.534 -2.412 -6.402 1.00 93.81 145 LEU A C 1
ATOM 1169 O O . LEU A 1 145 ? -0.587 -2.168 -6.854 1.00 93.81 145 LEU A O 1
ATOM 1173 N N . LEU A 1 146 ? 1.474 -3.030 -7.133 1.00 91.31 146 LEU A N 1
ATOM 1174 C CA . LEU A 1 146 ? 1.227 -3.499 -8.505 1.00 91.31 146 LEU A CA 1
ATOM 1175 C C . LEU A 1 146 ? 0.099 -4.533 -8.571 1.00 91.31 146 LEU A C 1
ATOM 1177 O O . LEU A 1 146 ? -0.745 -4.458 -9.463 1.00 91.31 146 LEU A O 1
ATOM 1181 N N . ASP A 1 147 ? 0.089 -5.489 -7.643 1.00 91.56 147 ASP A N 1
ATOM 1182 C CA . ASP A 1 147 ? -0.914 -6.556 -7.586 1.00 91.56 147 ASP A CA 1
ATOM 1183 C C . ASP A 1 147 ? -2.318 -5.990 -7.272 1.00 91.56 147 ASP A C 1
ATOM 1185 O O . ASP A 1 147 ? -3.327 -6.564 -7.681 1.00 91.56 147 ASP A O 1
ATOM 1189 N N . HIS A 1 148 ? -2.386 -4.808 -6.645 1.00 93.50 148 HIS A N 1
ATOM 1190 C CA . HIS A 1 148 ? -3.619 -4.091 -6.306 1.00 93.50 148 HIS A CA 1
ATOM 1191 C C . HIS A 1 148 ? -4.010 -2.970 -7.283 1.00 93.50 148 HIS A C 1
ATOM 1193 O O . HIS A 1 148 ? -4.841 -2.118 -6.961 1.00 93.50 148 HIS A O 1
ATOM 1199 N N . GLY A 1 149 ? -3.461 -2.961 -8.500 1.00 90.69 149 GLY A N 1
ATOM 1200 C CA . GLY A 1 149 ? -3.919 -2.044 -9.550 1.00 90.69 149 GLY A CA 1
ATOM 1201 C C . GLY A 1 149 ? -3.160 -0.719 -9.634 1.00 90.69 149 GLY A C 1
ATOM 1202 O O . GLY A 1 149 ? -3.513 0.118 -10.470 1.00 90.69 149 GLY A O 1
ATOM 1203 N N . VAL A 1 150 ? -2.134 -0.496 -8.803 1.00 92.00 150 VAL A N 1
ATOM 1204 C CA . VAL A 1 150 ? -1.301 0.710 -8.894 1.00 92.00 150 VAL A CA 1
ATOM 1205 C C . VAL A 1 150 ? -0.410 0.603 -10.117 1.00 92.00 150 VAL A C 1
ATOM 1207 O O . VAL A 1 150 ? 0.563 -0.146 -10.157 1.00 92.00 150 VAL A O 1
ATOM 1210 N N . ARG A 1 151 ? -0.769 1.362 -11.151 1.00 89.12 151 ARG A N 1
ATOM 1211 C CA . ARG A 1 151 ? -0.030 1.387 -12.406 1.00 89.12 151 ARG A CA 1
ATOM 1212 C C . ARG A 1 151 ? 1.200 2.296 -12.270 1.00 89.12 151 ARG A C 1
ATOM 1214 O O . ARG A 1 151 ? 1.009 3.499 -12.101 1.00 89.12 151 ARG A O 1
ATOM 1221 N N . PRO A 1 152 ? 2.431 1.780 -12.448 1.00 87.38 152 PRO A N 1
ATOM 1222 C CA . PRO A 1 152 ? 3.611 2.629 -12.537 1.00 87.38 152 PRO A CA 1
ATOM 1223 C C . PRO A 1 152 ? 3.514 3.476 -13.790 1.00 87.38 152 PRO A C 1
ATOM 1225 O O . PRO A 1 152 ? 3.125 2.963 -14.843 1.00 87.38 152 PRO A O 1
ATOM 1228 N N . ASP A 1 153 ? 3.914 4.739 -13.715 1.00 85.19 153 ASP A N 1
ATOM 1229 C CA . ASP A 1 153 ? 4.219 5.482 -14.928 1.00 85.19 153 ASP A CA 1
ATOM 1230 C C . ASP A 1 153 ? 5.510 4.947 -15.581 1.00 85.19 153 ASP A C 1
ATOM 1232 O O . ASP A 1 153 ? 6.201 4.060 -15.06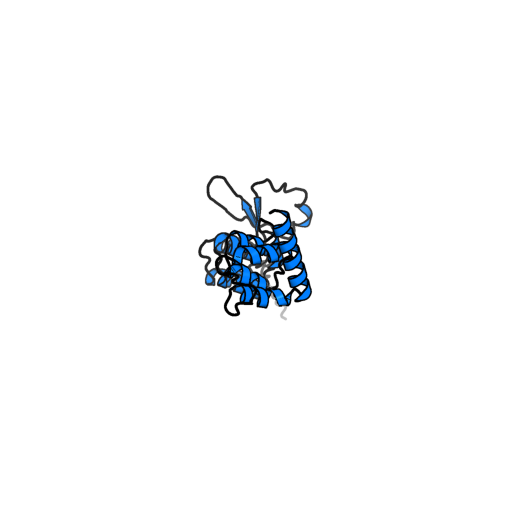1 1.00 85.19 153 ASP A O 1
ATOM 1236 N N . LEU A 1 154 ? 5.821 5.454 -16.774 1.00 79.12 154 LEU A N 1
ATOM 1237 C CA . LEU A 1 154 ? 6.983 4.989 -17.525 1.00 79.12 154 LEU A CA 1
ATOM 1238 C C . LEU A 1 154 ? 8.305 5.289 -16.806 1.00 79.12 154 LEU A C 1
ATOM 1240 O O . LEU A 1 154 ? 9.246 4.505 -16.906 1.00 79.12 154 LEU A O 1
ATOM 1244 N N . TYR A 1 155 ? 8.374 6.404 -16.081 1.00 82.94 155 TYR A N 1
ATOM 1245 C CA . TYR A 1 155 ? 9.563 6.808 -15.345 1.00 82.94 155 TYR A CA 1
ATOM 1246 C C . TYR A 1 155 ? 9.790 5.895 -14.138 1.00 82.94 155 TYR A C 1
ATOM 1248 O O . TYR A 1 155 ? 10.877 5.334 -14.006 1.00 82.94 155 TYR A O 1
ATOM 1256 N N . THR A 1 156 ? 8.759 5.654 -13.325 1.00 85.25 156 THR A N 1
ATOM 1257 C CA . THR A 1 156 ? 8.788 4.701 -12.209 1.00 85.25 156 THR A CA 1
ATOM 125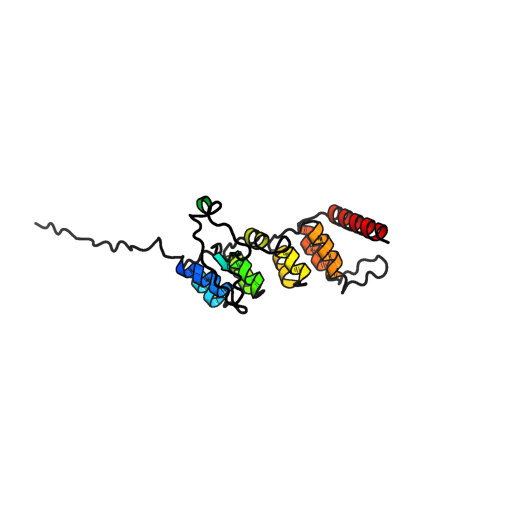8 C C . THR A 1 156 ? 9.185 3.310 -12.692 1.00 85.25 156 THR A C 1
ATOM 1260 O O . THR A 1 156 ? 10.003 2.645 -12.060 1.00 85.25 156 THR A O 1
ATOM 1263 N N . LEU A 1 157 ? 8.670 2.871 -13.846 1.00 81.38 157 LEU A N 1
ATOM 1264 C CA . LEU A 1 157 ? 9.045 1.588 -14.434 1.00 81.38 157 LEU A CA 1
ATOM 1265 C C . LEU A 1 157 ? 10.528 1.537 -14.827 1.00 81.38 157 LEU A C 1
ATOM 1267 O O . LEU A 1 157 ? 11.221 0.578 -14.488 1.00 81.38 157 LEU A O 1
ATOM 1271 N N . LEU A 1 158 ? 11.030 2.551 -15.532 1.00 76.38 158 LEU A N 1
ATOM 1272 C CA . LEU A 1 158 ? 12.442 2.615 -15.916 1.00 76.38 158 LEU A CA 1
ATOM 1273 C C . LEU A 1 158 ? 13.356 2.662 -14.689 1.00 76.38 158 LEU A C 1
ATOM 1275 O O . LEU A 1 158 ? 14.376 1.969 -14.660 1.00 76.38 158 LEU A O 1
ATOM 1279 N N . PHE A 1 159 ? 12.959 3.419 -13.666 1.00 80.25 159 PHE A N 1
ATOM 1280 C CA . PHE A 1 159 ? 13.660 3.500 -12.392 1.00 80.25 159 PHE A CA 1
ATOM 1281 C C . PHE A 1 159 ? 13.673 2.148 -11.670 1.00 80.25 159 PHE A C 1
ATOM 1283 O O . PHE A 1 159 ? 14.728 1.720 -11.203 1.00 80.25 159 PHE A O 1
ATOM 1290 N N . ALA A 1 160 ? 12.544 1.432 -11.644 1.00 79.19 160 ALA A N 1
ATOM 1291 C CA . ALA A 1 160 ? 12.464 0.082 -11.093 1.00 79.19 160 ALA A CA 1
ATOM 1292 C C . ALA A 1 160 ? 13.426 -0.863 -11.813 1.00 79.19 160 ALA A C 1
ATOM 1294 O O . ALA A 1 160 ? 14.178 -1.582 -11.168 1.00 79.19 160 ALA A O 1
ATOM 1295 N N . ILE A 1 161 ? 13.447 -0.836 -13.148 1.00 74.50 161 ILE A N 1
ATOM 1296 C CA . ILE A 1 161 ? 14.339 -1.683 -13.947 1.00 74.50 161 ILE A CA 1
ATOM 1297 C C . ILE A 1 161 ? 15.807 -1.349 -13.669 1.00 74.50 161 ILE A C 1
ATOM 1299 O O . ILE A 1 161 ? 16.613 -2.267 -13.606 1.00 74.50 161 ILE A O 1
ATOM 1303 N N . ALA A 1 162 ? 16.162 -0.071 -13.500 1.00 73.00 162 ALA A N 1
ATOM 1304 C CA . ALA A 1 162 ? 17.526 0.357 -13.184 1.00 73.00 162 ALA A CA 1
ATOM 1305 C C . ALA A 1 162 ? 17.976 -0.092 -11.789 1.00 73.00 162 ALA A C 1
ATOM 1307 O O . ALA A 1 162 ? 19.050 -0.660 -11.646 1.00 73.00 162 ALA A O 1
ATOM 1308 N N . ASN A 1 163 ? 17.137 0.101 -10.773 1.00 70.38 163 ASN A N 1
ATOM 1309 C CA . ASN A 1 163 ? 17.500 -0.185 -9.382 1.00 70.38 163 ASN A CA 1
ATOM 1310 C C . ASN A 1 163 ? 17.341 -1.665 -9.006 1.00 70.38 163 ASN A C 1
ATOM 1312 O O . ASN A 1 163 ? 17.859 -2.106 -7.988 1.00 70.38 163 ASN A O 1
ATOM 1316 N N . ASN A 1 164 ? 16.675 -2.465 -9.839 1.00 66.31 164 ASN A N 1
ATOM 1317 C CA . ASN A 1 164 ? 16.639 -3.921 -9.690 1.00 66.31 164 ASN A CA 1
ATOM 1318 C C . ASN A 1 164 ? 17.892 -4.609 -10.292 1.00 66.31 164 ASN A C 1
ATOM 1320 O O . ASN A 1 164 ? 17.964 -5.835 -10.337 1.00 66.31 164 ASN A O 1
ATOM 1324 N N . GLN A 1 165 ? 18.885 -3.848 -10.787 1.00 53.53 165 GLN A N 1
ATOM 1325 C CA . GLN A 1 165 ? 20.084 -4.390 -11.452 1.00 53.53 165 GLN A CA 1
ATOM 1326 C C . GLN A 1 165 ? 21.150 -4.952 -10.500 1.00 53.53 165 GLN A C 1
ATOM 1328 O O . GLN A 1 165 ? 21.965 -5.753 -10.957 1.00 53.53 165 GLN A O 1
ATOM 1333 N N . ASP A 1 166 ? 21.096 -4.685 -9.191 1.00 46.34 166 ASP A N 1
ATOM 1334 C CA . ASP A 1 166 ? 22.057 -5.257 -8.225 1.00 46.34 166 ASP A CA 1
ATOM 1335 C C . ASP A 1 166 ? 21.896 -6.779 -7.997 1.00 46.34 166 ASP A C 1
ATOM 1337 O O . ASP A 1 166 ? 22.690 -7.400 -7.291 1.00 46.34 166 ASP A O 1
ATOM 1341 N N . GLN A 1 167 ? 20.931 -7.431 -8.660 1.00 46.72 167 GLN A N 1
ATOM 1342 C CA . GLN A 1 167 ? 20.863 -8.898 -8.772 1.00 46.72 167 GLN A CA 1
ATOM 1343 C C . GLN A 1 167 ? 20.840 -9.412 -10.218 1.00 46.72 167 GLN A C 1
ATOM 1345 O O . GLN A 1 167 ? 20.658 -10.608 -10.459 1.00 46.72 167 GLN A O 1
ATOM 1350 N N . VAL A 1 168 ? 21.039 -8.535 -11.204 1.00 41.34 168 VAL A N 1
ATOM 1351 C CA . VAL A 1 168 ? 21.002 -8.891 -12.624 1.00 41.34 168 VAL A CA 1
ATOM 1352 C C . VAL A 1 168 ? 22.311 -8.492 -13.261 1.00 41.34 168 VAL A C 1
ATOM 1354 O O . VAL A 1 168 ? 22.438 -7.450 -13.898 1.00 41.34 168 VAL A O 1
ATOM 1357 N N . THR A 1 169 ? 23.291 -9.384 -13.154 1.00 38.69 169 THR A N 1
ATOM 1358 C CA . THR A 1 169 ? 24.387 -9.378 -14.112 1.00 38.69 169 THR A CA 1
ATOM 1359 C C . THR A 1 169 ? 23.772 -9.631 -15.490 1.00 38.69 169 THR A C 1
ATOM 1361 O O . THR A 1 169 ? 23.441 -10.762 -15.846 1.00 38.69 169 THR A O 1
ATOM 1364 N N . TYR A 1 170 ? 23.584 -8.562 -16.262 1.00 40.28 170 TYR A N 1
ATOM 1365 C CA . TYR A 1 170 ? 23.354 -8.613 -17.702 1.00 40.28 170 TYR A CA 1
ATOM 1366 C C . TYR A 1 170 ? 24.644 -9.128 -18.361 1.00 40.28 170 TYR A C 1
ATOM 1368 O O . TYR A 1 170 ? 25.408 -8.392 -18.977 1.00 40.28 170 TYR A O 1
ATOM 1376 N N . LEU A 1 171 ? 24.931 -10.418 -18.192 1.00 36.41 171 LEU A N 1
ATOM 1377 C CA . LEU A 1 171 ? 25.966 -11.091 -18.959 1.00 36.41 171 LEU A CA 1
ATOM 1378 C C . LEU A 1 171 ? 25.424 -11.292 -20.377 1.00 36.41 171 LEU A C 1
ATOM 1380 O O . LEU A 1 171 ? 24.642 -12.200 -20.646 1.00 36.41 171 LEU A O 1
ATOM 1384 N N . ASN A 1 172 ? 25.877 -10.442 -21.295 1.00 38.41 172 ASN A N 1
ATOM 1385 C CA . ASN A 1 172 ? 25.912 -10.728 -22.730 1.00 38.41 172 ASN A CA 1
ATOM 1386 C C . ASN A 1 172 ? 24.558 -10.899 -23.444 1.00 38.41 172 ASN A C 1
ATOM 1388 O O . ASN A 1 172 ? 24.431 -11.751 -24.318 1.00 38.41 172 ASN A O 1
ATOM 1392 N N . GLY A 1 173 ? 23.559 -10.066 -23.139 1.00 42.16 173 GLY A N 1
ATOM 1393 C CA . GLY A 1 173 ? 22.405 -9.894 -24.035 1.00 42.16 173 GLY A CA 1
ATOM 1394 C C . GLY A 1 173 ? 21.437 -11.080 -24.135 1.00 42.16 173 GLY A C 1
ATOM 1395 O O . GLY A 1 173 ? 20.615 -11.101 -25.048 1.00 42.16 173 GLY A O 1
ATOM 1396 N N . TYR A 1 174 ? 21.484 -12.030 -23.198 1.00 37.09 174 TYR A N 1
ATOM 1397 C CA . TYR A 1 174 ? 20.485 -13.093 -23.082 1.00 37.09 174 TYR A CA 1
ATOM 1398 C C . TYR A 1 174 ? 19.653 -12.938 -21.807 1.00 37.09 174 TYR A C 1
ATOM 1400 O O . TYR A 1 174 ? 20.172 -12.674 -20.723 1.00 37.09 174 TYR A O 1
ATOM 1408 N N . TYR A 1 175 ? 18.340 -13.110 -21.963 1.00 41.03 175 TYR A N 1
ATOM 1409 C CA . TYR A 1 175 ? 17.351 -13.116 -20.889 1.00 41.03 175 TYR A CA 1
ATOM 1410 C C . TYR A 1 175 ? 17.676 -14.216 -19.866 1.00 41.03 175 TYR A C 1
ATOM 1412 O O . TYR A 1 175 ? 17.699 -15.394 -20.224 1.00 41.03 175 TYR A O 1
ATOM 1420 N N . ASN A 1 176 ? 17.911 -13.841 -18.602 1.00 42.69 176 ASN A N 1
ATOM 1421 C CA . ASN A 1 176 ? 18.018 -14.789 -17.493 1.00 42.69 176 ASN A CA 1
ATOM 1422 C C . ASN A 1 176 ? 16.612 -15.036 -16.896 1.00 42.69 176 ASN A C 1
ATOM 1424 O O . ASN A 1 176 ? 16.052 -14.133 -16.268 1.00 42.69 176 ASN A O 1
ATOM 1428 N N . PRO A 1 177 ? 16.032 -16.236 -17.070 1.00 40.91 177 PRO A N 1
ATOM 1429 C CA . PRO A 1 177 ? 14.653 -16.545 -16.695 1.00 40.91 177 PRO A CA 1
ATOM 1430 C C . PRO A 1 177 ? 14.402 -16.705 -15.183 1.00 40.91 177 PRO A C 1
ATOM 1432 O O . PRO A 1 177 ? 13.262 -16.986 -14.815 1.00 40.91 177 PRO A O 1
ATOM 1435 N N . GLU A 1 178 ? 15.413 -16.526 -14.328 1.00 46.78 178 GLU A N 1
ATOM 1436 C CA . GLU A 1 178 ? 15.338 -16.650 -12.856 1.00 46.78 178 GLU A CA 1
ATOM 1437 C C . GLU A 1 178 ? 15.532 -15.297 -12.127 1.00 46.78 178 GLU A C 1
ATOM 1439 O O . GLU A 1 178 ? 15.635 -15.237 -10.907 1.00 46.78 178 GLU A O 1
ATOM 1444 N N . SER A 1 179 ? 15.607 -14.186 -12.867 1.00 56.44 179 SER A N 1
ATOM 1445 C CA . SER A 1 179 ? 15.898 -12.852 -12.324 1.00 56.44 179 SER A CA 1
ATOM 1446 C C . SER A 1 179 ? 14.661 -12.161 -11.707 1.00 56.44 179 SER A C 1
ATOM 1448 O O . SER A 1 179 ? 13.567 -12.290 -12.264 1.00 56.44 179 SER A O 1
ATOM 1450 N N . PRO A 1 180 ? 14.812 -11.327 -10.652 1.00 58.09 180 PRO A N 1
ATOM 1451 C CA . PRO A 1 180 ? 13.763 -10.426 -10.143 1.00 58.09 180 PRO A CA 1
ATOM 1452 C C . PRO A 1 180 ? 13.066 -9.582 -11.225 1.00 58.09 180 PRO A C 1
ATOM 1454 O O . PRO A 1 180 ? 11.887 -9.243 -11.103 1.00 58.09 180 PRO A O 1
ATOM 1457 N N . VAL A 1 181 ? 13.764 -9.312 -12.333 1.00 63.81 181 VAL A N 1
ATOM 1458 C CA . VAL A 1 181 ? 13.216 -8.630 -13.510 1.00 63.81 181 VAL A CA 1
ATOM 1459 C C . VAL A 1 181 ? 12.084 -9.431 -14.151 1.00 63.81 181 VAL A C 1
ATOM 1461 O O . VAL A 1 181 ? 11.127 -8.830 -14.620 1.00 63.81 181 VAL A O 1
ATOM 1464 N N . LYS A 1 182 ? 12.104 -10.768 -14.134 1.00 66.62 182 LYS A N 1
ATOM 1465 C CA . LYS A 1 182 ? 10.987 -11.580 -14.642 1.00 66.62 182 LYS A CA 1
ATOM 1466 C C . LYS A 1 182 ? 9.725 -11.383 -13.811 1.00 66.62 182 LYS A C 1
ATOM 1468 O O . LYS A 1 182 ? 8.651 -11.225 -14.386 1.00 66.62 182 LYS A O 1
ATOM 1473 N N . THR A 1 183 ? 9.852 -11.359 -12.487 1.00 72.00 183 THR A N 1
ATOM 1474 C CA . THR A 1 183 ? 8.725 -11.106 -11.580 1.00 72.00 183 THR A CA 1
ATOM 1475 C C . THR A 1 183 ? 8.161 -9.708 -11.811 1.00 72.00 183 THR A C 1
ATOM 1477 O O . THR A 1 183 ? 6.955 -9.563 -12.014 1.00 72.00 183 THR A O 1
ATOM 1480 N N . LEU A 1 184 ? 9.030 -8.695 -11.885 1.00 76.00 184 LEU A N 1
ATOM 1481 C CA . LEU A 1 184 ? 8.646 -7.329 -12.240 1.00 76.00 184 LEU A CA 1
ATOM 1482 C C . LEU A 1 184 ? 7.920 -7.277 -13.590 1.00 76.00 184 LEU A C 1
ATOM 1484 O O . LEU A 1 184 ? 6.804 -6.771 -13.663 1.00 76.00 184 LEU A O 1
ATOM 1488 N N . MET A 1 185 ? 8.510 -7.847 -14.643 1.00 73.12 185 MET A N 1
ATOM 1489 C CA . MET A 1 185 ? 7.909 -7.861 -15.976 1.00 73.12 185 MET A CA 1
ATOM 1490 C C . MET A 1 185 ? 6.558 -8.578 -15.964 1.00 73.12 185 MET A C 1
ATOM 1492 O O . MET A 1 185 ? 5.598 -8.040 -16.495 1.00 73.12 185 MET A O 1
ATOM 1496 N N . SER A 1 186 ? 6.427 -9.730 -15.300 1.00 77.00 186 SER A N 1
ATOM 1497 C CA . SER A 1 186 ? 5.157 -10.470 -15.252 1.00 77.00 186 SER A CA 1
ATOM 1498 C C . SER A 1 186 ? 3.998 -9.657 -14.665 1.00 77.00 186 SER A C 1
ATOM 1500 O O . SER A 1 186 ? 2.870 -9.783 -15.134 1.00 77.00 186 SER A O 1
ATOM 1502 N N . ARG A 1 187 ? 4.282 -8.775 -13.697 1.00 79.00 187 ARG A N 1
ATOM 1503 C CA . ARG A 1 187 ? 3.296 -7.876 -13.083 1.00 79.00 187 ARG A CA 1
ATOM 1504 C C . ARG A 1 187 ? 3.034 -6.636 -13.934 1.00 79.00 187 ARG A C 1
ATOM 1506 O O . ARG A 1 187 ? 1.895 -6.215 -14.090 1.00 79.00 187 ARG A O 1
ATOM 1513 N N . VAL A 1 188 ? 4.079 -6.062 -14.529 1.00 77.75 188 VAL A N 1
ATOM 1514 C CA . VAL A 1 188 ? 3.974 -4.826 -15.321 1.00 77.75 188 VAL A CA 1
ATOM 1515 C C . VAL A 1 188 ? 3.344 -5.064 -16.701 1.00 77.75 188 VAL A C 1
ATOM 1517 O O . VAL A 1 188 ? 2.673 -4.174 -17.225 1.00 77.75 188 VAL A O 1
ATOM 1520 N N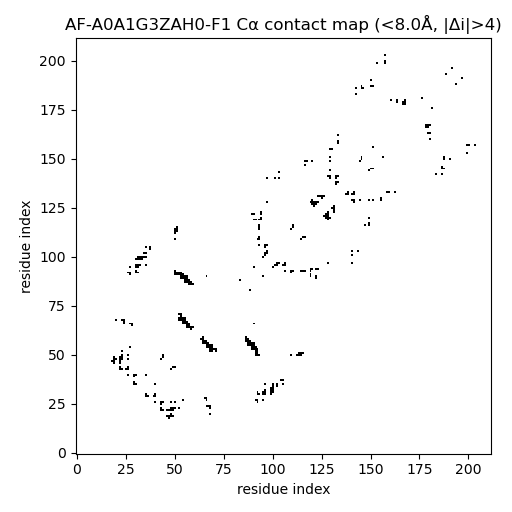 . MET A 1 189 ? 3.478 -6.267 -17.266 1.00 72.38 189 MET A N 1
ATOM 1521 C CA . MET A 1 189 ? 2.843 -6.660 -18.535 1.00 72.38 189 MET A CA 1
ATOM 1522 C C . MET A 1 189 ? 1.308 -6.615 -18.486 1.00 72.38 189 MET A C 1
ATOM 1524 O O . MET A 1 189 ? 0.664 -6.547 -19.529 1.00 72.38 189 MET A O 1
ATOM 1528 N N . ALA A 1 190 ? 0.702 -6.589 -17.293 1.00 73.44 190 ALA A N 1
ATOM 1529 C CA . ALA A 1 190 ? -0.729 -6.326 -17.145 1.00 73.44 190 ALA A CA 1
ATOM 1530 C C . ALA A 1 190 ? -1.120 -4.889 -17.557 1.00 73.44 190 ALA A C 1
ATOM 1532 O O . ALA A 1 190 ? -2.272 -4.634 -17.902 1.00 73.44 190 ALA A O 1
ATOM 1533 N N . TYR A 1 191 ? -0.168 -3.951 -17.539 1.00 75.31 191 TYR A N 1
ATOM 1534 C CA . TYR A 1 191 ? -0.401 -2.519 -17.755 1.00 75.31 191 TYR A CA 1
ATOM 1535 C C . TYR A 1 191 ? 0.179 -1.980 -19.063 1.00 75.31 191 TYR A C 1
ATOM 1537 O O . TYR A 1 191 ? -0.252 -0.925 -19.542 1.00 75.31 191 TYR A O 1
ATOM 1545 N N . TYR A 1 192 ? 1.177 -2.664 -19.616 1.00 76.25 192 TYR A N 1
ATOM 1546 C CA . TYR A 1 192 ? 1.924 -2.221 -20.785 1.00 76.25 192 TYR A CA 1
ATOM 1547 C C . TYR A 1 192 ? 2.125 -3.366 -21.764 1.00 76.25 192 TYR A C 1
ATOM 1549 O O . TYR A 1 192 ? 2.344 -4.509 -21.379 1.00 76.25 192 TYR A O 1
ATOM 1557 N N . THR A 1 193 ? 2.089 -3.036 -23.050 1.00 73.81 193 THR A N 1
ATOM 1558 C CA . THR A 1 193 ? 2.449 -3.986 -24.104 1.00 73.81 193 THR A CA 1
ATOM 1559 C C . THR A 1 193 ? 3.962 -4.207 -24.144 1.00 73.81 193 THR A C 1
ATOM 1561 O O . THR A 1 193 ? 4.731 -3.288 -23.844 1.00 73.81 193 THR A O 1
ATOM 1564 N N . ASP A 1 194 ? 4.394 -5.377 -24.632 1.00 67.94 194 ASP A N 1
ATOM 1565 C CA . ASP A 1 194 ? 5.810 -5.681 -24.909 1.00 67.94 194 ASP A CA 1
ATOM 1566 C C . ASP A 1 194 ? 6.497 -4.561 -25.702 1.00 67.94 194 ASP A C 1
ATOM 1568 O O . ASP A 1 194 ? 7.653 -4.213 -25.457 1.00 67.94 194 ASP A O 1
ATOM 1572 N N . ARG A 1 195 ? 5.761 -3.957 -26.643 1.00 71.31 195 ARG A N 1
ATOM 1573 C CA . ARG A 1 195 ? 6.240 -2.852 -27.471 1.00 71.31 195 ARG A CA 1
ATOM 1574 C C . ARG A 1 195 ? 6.527 -1.597 -26.652 1.00 71.31 195 ARG A C 1
ATOM 1576 O O . ARG A 1 195 ? 7.594 -1.023 -26.816 1.00 71.31 195 ARG A O 1
ATOM 1583 N N . GLN A 1 196 ? 5.610 -1.186 -25.779 1.00 71.19 196 GLN A N 1
ATOM 1584 C CA . GLN A 1 196 ? 5.792 0.007 -24.942 1.00 71.19 196 GLN A CA 1
ATOM 1585 C C . GLN A 1 196 ? 6.978 -0.156 -23.992 1.00 71.19 196 GLN A C 1
ATOM 1587 O O . GLN A 1 196 ? 7.756 0.776 -23.808 1.00 71.19 196 GLN A O 1
ATOM 1592 N N . ILE A 1 197 ? 7.151 -1.356 -23.437 1.00 67.88 197 ILE A N 1
ATOM 1593 C CA . ILE A 1 197 ? 8.294 -1.674 -22.578 1.00 67.88 197 ILE A CA 1
ATOM 1594 C C . ILE A 1 197 ? 9.592 -1.657 -23.393 1.00 67.88 197 ILE A C 1
ATOM 1596 O O . ILE A 1 197 ? 10.573 -1.051 -22.971 1.00 67.88 197 ILE A O 1
ATOM 1600 N N . SER A 1 198 ? 9.594 -2.256 -24.586 1.00 69.69 198 SER A N 1
ATOM 1601 C CA . SER A 1 198 ? 10.760 -2.260 -25.480 1.00 69.69 198 SER A CA 1
ATOM 1602 C C . SER A 1 198 ? 11.157 -0.851 -25.931 1.00 69.69 198 SER A C 1
ATOM 1604 O O . SER A 1 198 ? 12.340 -0.522 -25.942 1.00 69.69 198 SER A O 1
ATOM 1606 N N . GLU A 1 199 ? 10.182 -0.002 -26.270 1.00 71.25 199 GLU A N 1
ATOM 1607 C CA . GLU A 1 199 ? 10.410 1.399 -26.639 1.00 71.25 199 GLU A CA 1
ATOM 1608 C C . GLU A 1 199 ? 10.995 2.193 -25.461 1.00 71.25 199 GLU A C 1
ATOM 1610 O O . GLU A 1 199 ? 11.961 2.932 -25.645 1.00 71.25 199 GLU A O 1
ATOM 1615 N N . ALA A 1 200 ? 10.490 1.986 -24.241 1.00 68.50 200 ALA A N 1
ATOM 1616 C CA . ALA A 1 200 ? 11.019 2.632 -23.041 1.00 68.50 200 ALA A CA 1
ATOM 1617 C C . ALA A 1 200 ? 12.465 2.213 -22.735 1.00 68.50 200 ALA A C 1
ATOM 1619 O O . ALA A 1 200 ? 13.321 3.058 -22.469 1.00 68.50 200 ALA A O 1
ATOM 1620 N N . LEU A 1 201 ? 12.753 0.911 -22.815 1.00 70.00 201 LEU A N 1
ATOM 1621 C CA . LEU A 1 201 ? 14.098 0.368 -22.622 1.00 70.00 201 LEU A CA 1
ATOM 1622 C C . LEU A 1 201 ? 15.085 0.906 -23.665 1.00 70.00 201 LEU A C 1
ATOM 1624 O O . LEU A 1 201 ? 16.221 1.237 -23.327 1.00 70.00 201 LEU A O 1
ATOM 1628 N N . LEU A 1 202 ? 14.647 1.031 -24.921 1.00 72.31 202 LEU A N 1
ATOM 1629 C CA . LEU A 1 202 ? 15.458 1.604 -25.991 1.00 72.31 202 LEU A CA 1
ATOM 1630 C C . LEU A 1 202 ? 15.753 3.089 -25.736 1.00 72.31 202 LEU A C 1
ATOM 1632 O O . LEU A 1 202 ? 16.899 3.506 -25.883 1.00 72.31 202 LE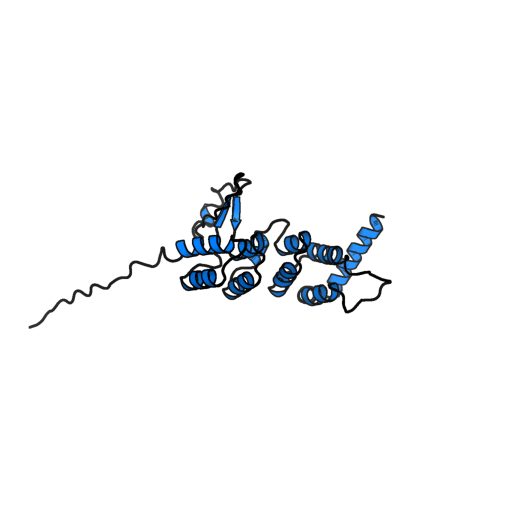U A O 1
ATOM 1636 N N . MET A 1 203 ? 14.751 3.874 -25.320 1.00 68.12 203 MET A N 1
ATOM 1637 C CA . MET A 1 203 ? 14.940 5.290 -24.978 1.00 68.12 203 MET A CA 1
ATOM 1638 C C . MET A 1 203 ? 15.950 5.473 -23.844 1.00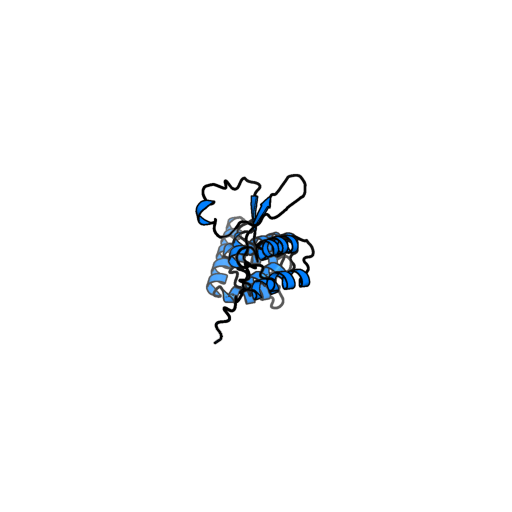 68.12 203 MET A C 1
ATOM 1640 O O . MET A 1 203 ? 16.807 6.347 -23.939 1.00 68.12 203 MET A O 1
ATOM 1644 N N . ARG A 1 204 ? 15.900 4.630 -22.805 1.00 67.44 204 ARG A N 1
ATOM 1645 C CA . ARG A 1 204 ? 16.888 4.658 -21.717 1.00 67.44 204 ARG A CA 1
ATOM 1646 C C . ARG A 1 204 ? 18.304 4.417 -22.234 1.00 67.44 204 ARG A C 1
ATOM 1648 O O . ARG A 1 204 ? 19.185 5.209 -21.927 1.00 67.44 204 ARG A O 1
ATOM 1655 N N . LYS A 1 205 ? 18.508 3.367 -23.034 1.00 72.69 205 LYS A N 1
ATOM 1656 C CA . LYS A 1 205 ? 19.830 3.044 -23.581 1.00 72.69 205 LYS A CA 1
ATOM 1657 C C . LYS A 1 205 ? 20.408 4.203 -24.399 1.00 72.69 205 LYS A C 1
ATOM 1659 O O . LYS A 1 205 ? 21.569 4.540 -24.241 1.00 72.69 205 LYS A O 1
ATOM 1664 N N . VAL A 1 206 ? 19.582 4.851 -25.223 1.00 68.50 206 VAL A N 1
ATOM 1665 C CA . VAL A 1 206 ? 19.996 6.036 -25.995 1.00 68.50 206 VAL A CA 1
ATOM 1666 C C . VAL A 1 206 ? 20.419 7.195 -25.084 1.00 68.50 206 VAL A C 1
ATOM 1668 O O . VAL A 1 206 ? 21.335 7.929 -25.434 1.00 68.50 206 VAL A O 1
ATOM 1671 N N . ILE A 1 207 ? 19.767 7.373 -23.931 1.00 66.69 207 ILE A N 1
ATOM 1672 C CA . ILE A 1 207 ? 20.136 8.403 -22.948 1.00 66.69 207 ILE A CA 1
ATOM 1673 C C . ILE A 1 207 ? 21.449 8.046 -22.240 1.00 66.69 207 ILE A C 1
ATOM 1675 O O . ILE A 1 207 ? 22.270 8.932 -22.032 1.00 66.69 207 ILE A O 1
ATOM 1679 N N . GLU A 1 208 ? 21.656 6.782 -21.869 1.00 71.38 208 GLU A N 1
ATOM 1680 C CA . GLU A 1 208 ? 22.913 6.310 -21.266 1.00 71.38 208 GLU A CA 1
ATOM 1681 C C . GLU A 1 208 ? 24.083 6.507 -22.242 1.00 71.38 208 GLU A C 1
ATOM 1683 O O . GLU A 1 208 ? 25.026 7.218 -21.914 1.00 71.38 208 GLU A O 1
ATOM 1688 N N . ASP A 1 209 ? 23.940 6.023 -23.482 1.00 73.62 209 ASP A N 1
ATOM 1689 C CA . ASP A 1 209 ? 24.948 6.142 -24.546 1.00 73.62 209 ASP A CA 1
ATOM 1690 C C . ASP A 1 209 ? 25.254 7.609 -24.940 1.00 73.62 209 ASP A C 1
ATOM 1692 O O . ASP A 1 209 ? 26.277 7.879 -25.564 1.00 73.62 209 ASP A O 1
ATOM 1696 N N . ALA A 1 210 ? 24.362 8.562 -24.640 1.00 64.81 210 ALA A N 1
ATOM 1697 C CA . ALA A 1 210 ? 24.545 9.988 -24.934 1.00 64.81 210 ALA A CA 1
ATOM 1698 C C . ALA A 1 210 ? 25.209 10.781 -23.794 1.00 64.81 210 ALA A C 1
ATOM 1700 O O . ALA A 1 210 ? 25.582 11.938 -24.003 1.00 64.81 210 ALA A O 1
ATOM 1701 N N . ASN A 1 211 ? 25.296 10.198 -22.596 1.00 64.06 211 ASN A N 1
ATOM 1702 C CA . ASN A 1 211 ? 25.942 10.806 -21.431 1.00 64.06 211 ASN A CA 1
ATOM 1703 C C . ASN A 1 211 ? 27.372 10.277 -21.193 1.00 64.06 211 ASN A C 1
ATOM 1705 O O . ASN A 1 211 ? 28.056 10.815 -20.319 1.00 64.06 211 ASN A O 1
ATOM 1709 N N . ASP A 1 212 ? 27.803 9.278 -21.971 1.00 54.03 212 ASP A N 1
ATOM 1710 C CA . ASP A 1 212 ? 29.180 8.766 -22.073 1.00 54.03 212 ASP A CA 1
ATOM 1711 C C . ASP A 1 212 ? 29.987 9.494 -23.170 1.00 54.03 212 ASP A C 1
ATOM 1713 O O . ASP A 1 212 ? 31.208 9.709 -22.967 1.00 54.03 212 ASP A O 1
#

Solvent-accessible surface area (backbone atoms only — not comparable to full-atom values): 12589 Å² total; per-residue (Å²): 136,89,81,81,79,78,80,76,77,70,80,71,71,90,72,85,82,68,83,26,58,67,32,30,42,50,40,42,58,41,24,56,32,62,78,54,56,57,69,59,48,50,53,31,43,75,71,48,22,52,56,71,43,38,26,37,34,40,68,51,100,70,90,54,75,57,70,46,69,50,67,77,89,43,65,85,66,39,76,83,70,54,78,73,50,99,47,55,41,69,42,33,36,61,33,30,24,53,80,47,39,61,45,58,70,52,45,52,51,42,45,75,70,66,27,57,62,70,59,31,29,68,60,36,61,88,88,9,46,60,43,43,21,54,78,70,65,38,57,71,60,32,51,50,42,47,78,71,69,53,75,72,54,73,64,52,46,54,50,45,60,60,72,57,37,91,76,46,83,79,65,80,91,59,90,64,91,85,35,73,64,50,61,51,46,68,62,48,54,79,81,42,52,74,63,59,53,50,52,51,55,50,54,50,50,56,54,54,68,69,76,110

pLDDT: mean 73.51, std 21.06, range [30.47, 98.69]

Secondary structure (DSSP, 8-state):
---------------SSSTTHHHHHHHHHHHTSSS--HHHHHHHHHTT--TT-EEEEE--SSS---PEEEPGGGTTTSTTT----TTEEEE-HHHHHHHHH--HHHHHHHHHTT--HHHHHHHSSTT-HHHHHHHTT-HHHHHHHHHTT-PPPHHHHHHHHHHGGGG----TT---TTSHHHHHHHHHTTTS-HHHHHHHHHHHHHHHHHH-

Sequence (212 aa):
MKKLILLLVGFCSTFPLWAGIEENEALLQECLKQEPSLEIIKELVEKGADVNCTGIIYFLQENSCKPIVIESQNQSNHKEELSITENQKEVTPLYLVFDYSDNLEVAEYLINQKADIMKAERLACYGGLLMEALMHQIWPRFYFLLDHGVRPDLYTLLFAIANNQDQVTYLNGYYNPESPVKTLMSRVMAYYTDRQISEALLMRKVIEDAND

Nearest PDB structures (foldseek):
  6wpi-assembly1_A  TM=3.294E-01  e=8.972E+00  Saccharomyces cerevisiae S288C